Protein AF-A0A9X4GFX4-F1 (afdb_monomer)

Mean predicted aligned error: 21.15 Å

Nearest PDB structures (foldseek):
  2x9a-assembly1_D  TM=8.860E-01  e=1.841E-05  Escherichia coli
  3qdr-assembly1_A  TM=8.954E-01  e=6.224E-05  Escherichia coli K-12
  1tol-assembly1_A  TM=9.178E-01  e=3.963E-04  Inovirus M13
  1s62-assembly1_A  TM=7.889E-01  e=1.709E-03  Escherichia coli

pLDDT: mean 71.53, std 19.06, range [24.64, 97.5]

Secondary structure (DSSP, 8-state):
------------------TTSSSSSTTSS----TTT-SS-HHHHHHHHTSHHHHHHHHHHHHHHHHHHHHHHTTTTS-HHHHHHHHHHHHHHHHHHHS--SSHHHHHHHHHHHHHHHHHHHHH--TT-PPPPPP---PPPSS---HHHHHHHHHHHHHHHHHHTS-TT-PPPHHHHHHHHHHHHHHHHHHHHHHHTTPPP-HHHHHT--HHHHHHHHHHHHHHHTS-----STTHHHHHHHHHHHHHHHHHHHHHHHHHHHHHHHHHHHHHHHHHHHHHHHHHHHHHHH-TTGGGGTT-EEEEEEEE-TTSBEEEEEEEEE-HHHHHHHHHHHTT-B-----HHHHHHHSEEEEEEE-

Structure (mmCIF, N/CA/C/O backbone):
data_AF-A0A9X4GFX4-F1
#
_entry.id   AF-A0A9X4GFX4-F1
#
loop_
_atom_site.group_PDB
_atom_site.id
_atom_site.type_symbol
_atom_site.label_atom_id
_atom_site.label_alt_id
_atom_site.label_comp_id
_atom_site.label_asym_id
_atom_site.label_entity_id
_atom_site.label_seq_id
_atom_site.pdbx_PDB_ins_code
_atom_site.Cartn_x
_atom_site.Cartn_y
_atom_site.Cartn_z
_atom_site.occupancy
_atom_site.B_iso_or_equiv
_atom_site.auth_seq_id
_atom_site.auth_comp_id
_atom_site.auth_asym_id
_atom_site.auth_atom_id
_atom_site.pdbx_PDB_model_num
ATOM 1 N N . MET A 1 1 ? -43.397 41.196 22.896 1.00 30.22 1 MET A N 1
ATOM 2 C CA . MET A 1 1 ? -42.428 42.042 22.161 1.00 30.22 1 MET A CA 1
ATOM 3 C C . MET A 1 1 ? -41.055 41.831 22.778 1.00 30.22 1 MET A C 1
ATOM 5 O O . MET A 1 1 ? -40.954 41.920 23.987 1.00 30.22 1 MET A O 1
ATOM 9 N N . LYS A 1 2 ? -40.115 41.284 21.993 1.00 25.55 2 LYS A N 1
ATOM 10 C CA . LYS A 1 2 ? -38.825 41.913 21.618 1.00 25.55 2 LYS A CA 1
ATOM 11 C C . LYS A 1 2 ? -37.892 42.135 22.827 1.00 25.55 2 LYS A C 1
ATOM 13 O O . LYS A 1 2 ? -38.208 42.931 23.691 1.00 25.55 2 LYS A O 1
ATOM 18 N N . ARG A 1 3 ? -36.828 41.323 22.957 1.00 24.64 3 ARG A N 1
ATOM 19 C CA . ARG A 1 3 ? -35.482 41.559 22.365 1.00 24.64 3 ARG A CA 1
ATOM 20 C C . ARG A 1 3 ? -34.856 42.827 22.990 1.00 24.64 3 ARG A C 1
ATOM 22 O O . ARG A 1 3 ? -35.488 43.867 22.934 1.00 24.64 3 ARG A O 1
ATOM 29 N N . PHE A 1 4 ? -33.631 42.854 23.518 1.00 27.03 4 PHE A N 1
ATOM 30 C CA . PHE A 1 4 ? -32.379 42.487 22.844 1.00 27.03 4 PHE A CA 1
ATOM 31 C C . PHE A 1 4 ? -31.165 42.841 23.752 1.00 27.03 4 PHE A C 1
ATOM 33 O O . PHE A 1 4 ? -31.285 43.788 24.524 1.00 27.03 4 PHE A O 1
ATOM 40 N N . LEU A 1 5 ? -30.013 42.180 23.491 1.00 32.81 5 LEU A N 1
ATOM 41 C CA . LEU A 1 5 ? -28.598 42.664 23.527 1.00 32.81 5 LEU A CA 1
ATOM 42 C C . LEU A 1 5 ? -27.768 42.333 24.798 1.00 32.81 5 LEU A C 1
ATOM 44 O O . LEU A 1 5 ? -28.257 42.536 25.896 1.00 32.81 5 LEU A O 1
ATOM 48 N N . VAL A 1 6 ? -26.519 41.818 24.773 1.00 27.69 6 VAL A N 1
ATOM 49 C CA . VAL A 1 6 ? -25.373 41.726 23.813 1.00 27.69 6 VAL A CA 1
ATOM 50 C C . VAL A 1 6 ? -24.554 40.453 24.204 1.00 27.69 6 VAL A C 1
ATOM 52 O O . VAL A 1 6 ? -24.614 40.075 25.366 1.00 27.69 6 VAL A O 1
ATOM 55 N N . PHE A 1 7 ? -23.898 39.660 23.335 1.00 27.25 7 PHE A N 1
ATOM 56 C CA . PHE A 1 7 ? -22.466 39.775 22.971 1.00 27.25 7 PHE A CA 1
ATOM 57 C C . PHE A 1 7 ? -22.036 38.765 21.870 1.00 27.25 7 PHE A C 1
ATOM 59 O O . PHE A 1 7 ? -22.169 37.560 22.031 1.00 27.25 7 PHE A O 1
ATOM 66 N N . ILE A 1 8 ? -21.523 39.326 20.763 1.00 29.45 8 ILE A N 1
ATOM 67 C CA . ILE A 1 8 ? -20.280 39.028 20.009 1.00 29.45 8 ILE A CA 1
ATOM 68 C C . ILE A 1 8 ? -19.942 37.577 19.569 1.00 29.45 8 ILE A C 1
ATOM 70 O O . ILE A 1 8 ? -19.526 36.735 20.351 1.00 29.45 8 ILE A O 1
ATOM 74 N N . ALA A 1 9 ? -20.021 37.399 18.242 1.00 27.83 9 ALA A N 1
ATOM 75 C CA . ALA A 1 9 ? -19.139 36.695 17.296 1.00 27.83 9 ALA A CA 1
ATOM 76 C C . ALA A 1 9 ? -18.162 35.593 17.767 1.00 27.83 9 ALA A C 1
ATOM 78 O O . ALA A 1 9 ? -17.173 35.867 18.437 1.00 27.83 9 ALA A O 1
ATOM 79 N N . ALA A 1 10 ? -18.306 34.409 17.159 1.00 26.48 10 ALA A N 1
ATOM 80 C CA . ALA A 1 10 ? -17.184 33.675 16.567 1.00 26.48 10 ALA A CA 1
ATOM 81 C C . ALA A 1 10 ? -17.701 32.741 15.459 1.00 26.48 10 ALA A C 1
ATOM 83 O O . ALA A 1 10 ? -18.211 31.653 15.705 1.00 26.48 10 ALA A O 1
ATOM 84 N N . THR A 1 11 ? -17.564 33.191 14.216 1.00 32.47 11 THR A N 1
ATOM 85 C CA . THR A 1 11 ? -17.497 32.332 13.035 1.00 32.47 11 THR A CA 1
ATOM 86 C C . THR A 1 11 ? -16.262 31.442 13.160 1.00 32.47 11 THR A C 1
ATOM 88 O O . THR A 1 11 ? -15.151 31.886 12.873 1.00 32.47 11 THR A O 1
ATOM 91 N N . THR A 1 12 ? -16.429 30.197 13.599 1.00 32.03 12 THR A N 1
ATOM 92 C CA . THR A 1 12 ? -15.398 29.167 13.450 1.00 32.03 12 THR A CA 1
ATOM 93 C C . THR A 1 12 ? -15.671 28.378 12.182 1.00 32.03 12 THR A C 1
ATOM 95 O O . THR A 1 12 ? -16.530 27.506 12.109 1.00 32.03 12 THR A O 1
ATOM 98 N N . SER A 1 13 ? -14.923 28.776 11.160 1.00 28.80 13 SER A N 1
ATOM 99 C CA . SER A 1 13 ? -14.531 28.034 9.972 1.00 28.80 13 SER A CA 1
ATOM 100 C C . SER A 1 13 ? -14.789 26.528 10.049 1.00 28.80 13 SER A C 1
ATOM 102 O O . SER A 1 13 ? -14.006 25.767 10.617 1.00 28.80 13 SER A O 1
ATOM 104 N N . LEU A 1 14 ? -15.857 26.105 9.377 1.00 29.67 14 LEU A N 1
ATOM 105 C CA . LEU A 1 14 ? -16.073 24.738 8.926 1.00 29.67 14 LEU A CA 1
ATOM 106 C C . LEU A 1 14 ? -15.092 24.464 7.767 1.00 29.67 14 LEU A C 1
ATOM 108 O O . LEU A 1 14 ? -15.471 24.436 6.600 1.00 29.67 14 LEU A O 1
ATOM 112 N N . MET A 1 15 ? -13.795 24.361 8.068 1.00 32.16 15 MET A N 1
ATOM 113 C CA . MET A 1 15 ? -12.806 23.897 7.096 1.00 32.16 15 MET A CA 1
ATOM 114 C C . MET A 1 15 ? -12.779 22.369 7.105 1.00 32.16 15 MET A C 1
ATOM 116 O O . MET A 1 15 ? -12.211 21.755 7.999 1.00 32.16 15 MET A O 1
ATOM 120 N N . LEU A 1 16 ? -13.430 21.792 6.092 1.00 33.62 16 LEU A N 1
ATOM 121 C CA . LEU A 1 16 ? -12.901 20.710 5.254 1.00 33.62 16 LEU A CA 1
ATOM 122 C C . LEU A 1 16 ? -11.988 19.702 5.977 1.00 33.62 16 LEU A C 1
ATOM 124 O O . LEU A 1 16 ? -10.800 19.596 5.677 1.00 33.62 16 LEU A O 1
ATOM 128 N N . LEU A 1 17 ? -12.559 18.903 6.876 1.00 26.17 17 LEU A N 1
ATOM 129 C CA . LEU A 1 17 ? -12.044 17.555 7.088 1.00 26.17 17 LEU A CA 1
ATOM 130 C C . LEU A 1 17 ? -12.642 16.690 5.983 1.00 26.17 17 LEU A C 1
ATOM 132 O O . LEU A 1 17 ? -13.845 16.443 5.935 1.00 26.17 17 LEU A O 1
ATOM 136 N N . THR A 1 18 ? -11.790 16.297 5.046 1.00 29.59 18 THR A N 1
ATOM 137 C CA . THR A 1 18 ? -12.108 15.282 4.049 1.00 29.59 18 THR A CA 1
ATOM 138 C C . THR A 1 18 ? -12.582 14.001 4.762 1.00 29.59 18 THR A C 1
ATOM 140 O O . THR A 1 18 ? -12.020 13.648 5.802 1.00 29.59 18 THR A O 1
ATOM 143 N N . PRO A 1 19 ? -13.575 13.256 4.234 1.00 34.75 19 PRO A N 1
ATOM 144 C CA . PRO A 1 19 ? -14.111 12.043 4.875 1.00 34.75 19 PRO A CA 1
ATOM 145 C C . PRO A 1 19 ? -13.131 10.852 4.939 1.00 34.75 19 PRO A C 1
ATOM 147 O O . PRO A 1 19 ? -13.542 9.726 5.195 1.00 34.75 19 PRO A O 1
ATOM 150 N N . ALA A 1 20 ? -11.840 11.055 4.674 1.00 30.33 20 ALA A N 1
ATOM 151 C CA . ALA A 1 20 ? -10.896 9.985 4.364 1.00 30.33 20 ALA A CA 1
ATOM 152 C C . ALA A 1 20 ? -10.123 9.409 5.568 1.00 30.33 20 ALA A C 1
ATOM 154 O O . ALA A 1 20 ? -9.319 8.504 5.369 1.00 30.33 20 ALA A O 1
ATOM 155 N N . CYS A 1 21 ? -10.335 9.885 6.802 1.00 28.27 21 CYS A N 1
ATOM 156 C CA . CYS A 1 21 ? -9.444 9.541 7.926 1.00 28.27 21 CYS A CA 1
ATOM 157 C C . CYS A 1 21 ? -10.032 8.688 9.062 1.00 28.27 21 CYS A C 1
ATOM 159 O O . CYS A 1 21 ? -9.334 8.472 10.045 1.00 28.27 21 CYS A O 1
ATOM 161 N N . TRP A 1 22 ? -11.257 8.166 8.959 1.00 30.17 22 TRP A N 1
ATOM 162 C CA . TRP A 1 22 ? -11.869 7.410 10.073 1.00 30.17 22 TRP A CA 1
ATOM 163 C C . TRP A 1 22 ? -12.557 6.104 9.656 1.00 30.17 22 TRP A C 1
ATOM 165 O O . TRP A 1 22 ? -13.385 5.592 10.393 1.00 30.17 22 TRP A O 1
ATOM 175 N N . ALA A 1 23 ? -12.225 5.556 8.484 1.00 31.08 23 ALA A N 1
ATOM 176 C CA . ALA A 1 23 ? -12.898 4.372 7.934 1.00 31.08 23 ALA A CA 1
ATOM 177 C C . ALA A 1 23 ? -11.992 3.135 7.772 1.00 31.08 23 ALA A C 1
ATOM 179 O O . ALA A 1 23 ? -12.342 2.236 7.018 1.00 31.08 23 ALA A O 1
ATOM 180 N N . LYS A 1 24 ? -10.814 3.073 8.413 1.00 33.75 24 LYS A N 1
ATOM 181 C CA . LYS A 1 24 ? -9.850 1.977 8.156 1.00 33.75 24 LYS A CA 1
ATOM 182 C C . LYS A 1 24 ? -9.376 1.163 9.363 1.00 33.75 24 LYS A C 1
ATOM 184 O O . LYS A 1 24 ? -8.615 0.228 9.159 1.00 33.75 24 LYS A O 1
ATOM 189 N N . ALA A 1 25 ? -9.860 1.442 10.574 1.00 32.62 25 ALA A N 1
ATOM 190 C CA . ALA A 1 25 ? -9.573 0.606 11.750 1.00 32.62 25 ALA A CA 1
ATOM 191 C C . ALA A 1 25 ? -10.732 -0.339 12.134 1.00 32.62 25 ALA A C 1
ATOM 193 O O . ALA A 1 25 ? -10.513 -1.320 12.837 1.00 32.62 25 ALA A O 1
ATOM 194 N N . ASP A 1 26 ? -11.946 -0.093 11.632 1.00 37.44 26 ASP A N 1
ATOM 195 C CA . ASP A 1 26 ? -13.161 -0.770 12.108 1.00 37.44 26 ASP A CA 1
ATOM 196 C C . ASP A 1 26 ? -13.482 -2.095 11.387 1.00 37.44 26 ASP A C 1
ATOM 198 O O . ASP A 1 26 ? -14.503 -2.705 11.694 1.00 37.44 26 ASP A O 1
ATOM 202 N N . SER A 1 27 ? -12.663 -2.559 10.428 1.00 36.75 27 SER A N 1
ATOM 203 C CA . SER A 1 27 ? -13.016 -3.712 9.570 1.00 36.75 27 SER A CA 1
ATOM 204 C C . SER A 1 27 ? -12.097 -4.932 9.658 1.00 36.75 27 SER A C 1
ATOM 206 O O . SER A 1 27 ? -12.134 -5.781 8.767 1.00 36.75 27 SER A O 1
ATOM 208 N N . LEU A 1 28 ? -11.259 -5.046 10.687 1.00 37.75 28 LEU A N 1
ATOM 209 C CA . LEU A 1 28 ? -10.386 -6.212 10.854 1.00 37.75 28 LEU A CA 1
ATOM 210 C C . LEU A 1 28 ? -10.831 -7.067 12.046 1.00 37.75 28 LEU A C 1
ATOM 212 O O . LEU A 1 28 ? -10.165 -7.103 13.072 1.00 37.75 28 LEU A O 1
ATOM 216 N N . GLY A 1 29 ? -11.967 -7.760 11.885 1.00 41.91 29 GLY A N 1
ATOM 217 C CA . GLY A 1 29 ? -12.240 -9.049 12.542 1.00 41.91 29 GLY A CA 1
ATOM 218 C C . GLY A 1 29 ? -12.571 -9.065 14.042 1.00 41.91 29 GLY A C 1
ATOM 219 O O . GLY A 1 29 ? -12.307 -10.074 14.691 1.00 41.91 29 GLY A O 1
ATOM 220 N N . ILE A 1 30 ? -13.126 -7.995 14.625 1.00 40.78 30 ILE A N 1
ATOM 221 C CA . ILE A 1 30 ? -13.261 -7.892 16.100 1.00 40.78 30 ILE A CA 1
ATOM 222 C C . ILE A 1 30 ? -14.652 -8.281 16.643 1.00 40.78 30 ILE A C 1
ATOM 224 O O . ILE A 1 30 ? -14.765 -8.585 17.826 1.00 40.78 30 ILE A O 1
ATOM 228 N N . ASN A 1 31 ? -15.703 -8.394 15.822 1.00 47.66 31 ASN A N 1
ATOM 229 C CA . ASN A 1 31 ? -17.016 -8.869 16.288 1.00 47.66 31 ASN A CA 1
ATOM 230 C C . ASN A 1 31 ? -17.481 -10.099 15.501 1.00 47.66 31 ASN A C 1
ATOM 232 O O . ASN A 1 31 ? -18.197 -9.999 14.512 1.00 47.66 31 ASN A O 1
ATOM 236 N N . LYS A 1 32 ? -17.138 -11.292 16.004 1.00 55.84 32 LYS A N 1
ATOM 237 C CA . LYS A 1 32 ? -17.751 -12.561 15.554 1.00 55.84 32 LYS A CA 1
ATOM 238 C C . LYS A 1 32 ? -19.183 -12.749 16.057 1.00 55.84 32 LYS A C 1
ATOM 240 O O . LYS A 1 32 ? -19.845 -13.744 15.740 1.00 55.84 32 LYS A O 1
ATOM 245 N N . ASP A 1 33 ? -19.655 -11.823 16.874 1.00 70.81 33 ASP A N 1
ATOM 246 C CA . ASP A 1 33 ? -21.020 -11.775 17.354 1.00 70.81 33 ASP A CA 1
ATOM 247 C C . ASP A 1 33 ? -21.947 -11.219 16.263 1.00 70.81 33 ASP A C 1
ATOM 249 O O . ASP A 1 33 ? -22.370 -10.069 16.287 1.00 70.81 33 ASP A O 1
ATOM 253 N N . CYS A 1 34 ? -22.250 -12.056 15.271 1.00 78.31 34 CYS A N 1
ATOM 254 C CA . CYS A 1 34 ? -23.174 -11.706 14.192 1.00 78.31 34 CYS A CA 1
ATOM 255 C C . CYS A 1 34 ? -24.627 -11.545 14.665 1.00 78.31 34 CYS A C 1
ATOM 257 O O . CYS A 1 34 ? -25.452 -11.035 13.905 1.00 78.31 34 CYS A O 1
ATOM 259 N N . GLU A 1 35 ? -24.953 -12.016 15.873 1.00 73.31 35 GLU A N 1
ATOM 260 C CA . GLU A 1 35 ? -26.305 -11.944 16.427 1.00 73.31 35 GLU A CA 1
ATOM 261 C C . GLU A 1 35 ? -26.585 -10.563 17.018 1.00 73.31 35 GLU A C 1
ATOM 263 O O . GLU A 1 35 ? -27.643 -10.001 16.739 1.00 73.31 35 GLU A O 1
ATOM 268 N N . SER A 1 36 ? -25.635 -9.980 17.756 1.00 69.75 36 SER A N 1
ATOM 269 C CA . SER A 1 36 ? -25.808 -8.636 18.327 1.00 69.75 36 SER A CA 1
ATOM 270 C C . SER A 1 36 ? -25.034 -7.527 17.611 1.00 69.75 36 SER A C 1
ATOM 272 O O . SER A 1 36 ? -25.441 -6.370 17.700 1.00 69.75 36 SER A O 1
ATOM 274 N N . HIS A 1 37 ? -23.961 -7.840 16.878 1.00 73.81 37 HIS A N 1
ATOM 275 C CA . HIS A 1 37 ? -23.062 -6.846 16.272 1.00 73.81 37 HIS A CA 1
ATOM 276 C C . HIS A 1 37 ? -22.548 -7.261 14.876 1.00 73.81 37 HIS A C 1
ATOM 278 O O . HIS A 1 37 ? -21.335 -7.349 14.665 1.00 73.81 37 HIS A O 1
ATOM 284 N N . PRO A 1 38 ? -23.431 -7.495 13.882 1.00 73.81 38 PRO A N 1
ATOM 285 C CA . PRO A 1 38 ? -22.994 -7.879 12.539 1.00 73.81 38 PRO A CA 1
ATOM 286 C C . PRO A 1 38 ? -22.195 -6.773 11.826 1.00 73.81 38 PRO A C 1
ATOM 288 O O . PRO A 1 38 ? -21.374 -7.065 10.963 1.00 73.81 38 PRO A O 1
ATOM 291 N N . VAL A 1 39 ? -22.394 -5.504 12.190 1.00 69.69 39 VAL A N 1
ATOM 292 C CA . VAL A 1 39 ? -21.668 -4.331 11.669 1.00 69.69 39 VAL A CA 1
ATOM 293 C C . VAL A 1 39 ? -21.300 -3.376 12.806 1.00 69.69 39 VAL A C 1
ATOM 295 O O . VAL A 1 39 ? -21.845 -3.478 13.903 1.00 69.69 39 VAL A O 1
ATOM 298 N N . SER A 1 40 ? -20.385 -2.435 12.554 1.00 62.44 40 SER A N 1
ATOM 299 C CA . SER A 1 40 ? -20.027 -1.404 13.535 1.00 62.44 40 SER A CA 1
ATOM 300 C C . SER A 1 40 ? -21.162 -0.395 13.757 1.00 62.44 40 SER A C 1
ATOM 302 O O . SER A 1 40 ? -21.972 -0.135 12.862 1.00 62.44 40 SER A O 1
ATOM 304 N N . ASP A 1 41 ? -21.171 0.254 14.926 1.00 62.34 41 ASP A N 1
ATOM 305 C CA . ASP A 1 41 ? -22.108 1.344 15.248 1.00 62.34 41 ASP A CA 1
ATOM 306 C C . ASP A 1 41 ? -22.030 2.504 14.238 1.00 62.34 41 ASP A C 1
ATOM 308 O O . ASP A 1 41 ? -23.033 3.160 13.940 1.00 62.34 41 ASP A O 1
ATOM 312 N N . TYR A 1 42 ? -20.841 2.751 13.674 1.00 56.91 42 TYR A N 1
ATOM 313 C CA . TYR A 1 42 ? -20.652 3.723 12.597 1.00 56.91 42 TYR A CA 1
ATOM 314 C C . TYR A 1 42 ? -21.416 3.306 11.336 1.00 56.91 42 TYR A C 1
ATOM 316 O O . TYR A 1 42 ? -22.158 4.107 10.760 1.00 56.91 42 TYR A O 1
ATOM 324 N N . GLY A 1 43 ? -21.302 2.030 10.956 1.00 64.88 43 GLY A N 1
ATOM 325 C CA . GLY A 1 43 ? -22.091 1.448 9.880 1.00 64.88 43 GLY A CA 1
ATOM 326 C C . GLY A 1 43 ? -23.595 1.603 10.125 1.00 64.88 43 GLY A C 1
ATOM 327 O O . GLY A 1 43 ? -24.313 2.121 9.268 1.00 64.88 43 GLY A O 1
ATOM 328 N N . MET A 1 44 ? -24.068 1.283 11.330 1.00 75.12 44 MET A N 1
ATOM 329 C CA . MET A 1 44 ? -25.479 1.456 11.703 1.00 75.12 44 MET A CA 1
ATOM 330 C C . MET A 1 44 ? -25.947 2.916 11.633 1.00 75.12 44 MET A C 1
ATOM 332 O O . MET A 1 44 ? -27.054 3.205 11.170 1.00 7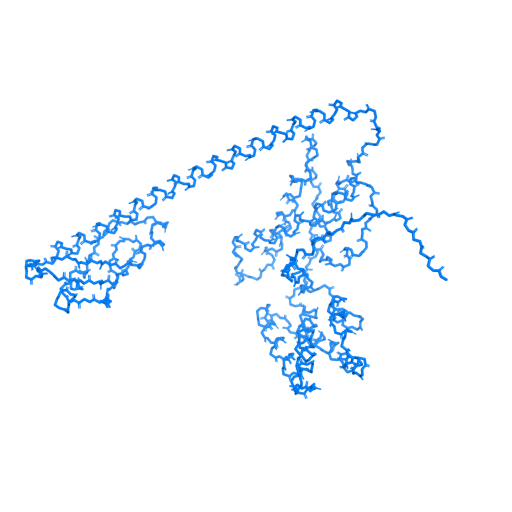5.12 44 MET A O 1
ATOM 336 N N . THR A 1 45 ? -25.100 3.865 12.030 1.00 72.75 45 THR A N 1
ATOM 337 C CA . THR A 1 45 ? -25.415 5.300 11.952 1.00 72.75 45 THR A CA 1
ATOM 338 C C . THR A 1 45 ? -25.577 5.764 10.500 1.00 72.75 45 THR A C 1
ATOM 340 O O . THR A 1 45 ? -26.425 6.605 10.210 1.00 72.75 45 THR A O 1
ATOM 343 N N . SER A 1 46 ? -24.812 5.189 9.564 1.00 72.19 46 SER A N 1
ATOM 344 C CA . SER A 1 46 ? -24.871 5.574 8.148 1.00 72.19 46 SER A CA 1
ATOM 345 C C . SER A 1 46 ? -26.196 5.210 7.462 1.00 72.19 46 SER A C 1
ATOM 347 O O . SER A 1 46 ? -26.651 5.948 6.591 1.00 72.19 46 SER A O 1
ATOM 349 N N . ILE A 1 47 ? -26.849 4.117 7.876 1.00 77.50 47 ILE A N 1
ATOM 350 C CA . ILE A 1 47 ? -28.083 3.629 7.238 1.00 77.50 47 ILE A CA 1
ATOM 351 C C . ILE A 1 47 ? -29.357 4.092 7.945 1.00 77.50 47 ILE A C 1
ATOM 353 O O . ILE A 1 47 ? -30.379 4.303 7.298 1.00 77.50 47 ILE A O 1
ATOM 357 N N . THR A 1 48 ? -29.298 4.333 9.256 1.00 81.88 48 THR A N 1
ATOM 358 C CA . THR A 1 48 ? -30.446 4.812 10.052 1.00 81.88 48 THR A CA 1
ATOM 359 C C . THR A 1 48 ? -30.915 6.219 9.666 1.00 81.88 48 THR A C 1
ATOM 361 O O . THR A 1 48 ? -32.044 6.593 9.980 1.00 81.88 48 THR A O 1
ATOM 364 N N . ALA A 1 49 ? -30.087 6.974 8.936 1.00 80.00 49 ALA A N 1
ATOM 365 C CA . ALA A 1 49 ? -30.441 8.267 8.355 1.00 80.00 49 ALA A CA 1
ATOM 366 C C . ALA A 1 49 ? -31.442 8.175 7.182 1.00 80.00 49 ALA A C 1
ATOM 368 O O . ALA A 1 49 ? -32.069 9.177 6.841 1.00 80.00 49 ALA A O 1
ATOM 369 N N . PHE A 1 50 ? -31.610 6.999 6.568 1.00 81.88 50 PHE A N 1
ATOM 370 C CA . PHE A 1 50 ? -32.509 6.795 5.431 1.00 81.88 50 PHE A CA 1
ATOM 371 C C . PHE A 1 50 ? -33.914 6.398 5.892 1.00 81.88 50 PHE A C 1
ATOM 373 O O . PHE A 1 50 ? -34.092 5.463 6.675 1.00 81.88 50 PHE A O 1
ATOM 380 N N . SER A 1 51 ? -34.943 7.055 5.353 1.00 85.44 51 SER A N 1
ATOM 381 C CA . SER A 1 51 ? -36.347 6.717 5.646 1.00 85.44 51 SER A CA 1
ATOM 382 C C . SER A 1 51 ? -36.696 5.278 5.231 1.00 85.44 51 SER A C 1
ATOM 384 O O . SER A 1 51 ? -37.450 4.582 5.910 1.00 85.44 51 SER A O 1
ATOM 386 N N . GLN A 1 52 ? -36.062 4.799 4.162 1.00 87.38 52 GLN A N 1
ATOM 387 C CA . GLN A 1 52 ? -36.173 3.449 3.620 1.00 87.38 52 GLN A CA 1
ATOM 388 C C . GLN A 1 52 ? -35.674 2.391 4.616 1.00 87.38 52 GLN A C 1
ATOM 390 O O . GLN A 1 52 ? -36.241 1.301 4.685 1.00 87.38 52 GLN A O 1
ATOM 395 N N . TYR A 1 53 ? -34.670 2.717 5.443 1.00 86.31 53 TYR A N 1
ATOM 396 C CA . TYR A 1 53 ? -34.208 1.821 6.505 1.00 86.31 53 TYR A CA 1
ATOM 397 C C . TYR A 1 53 ? -35.290 1.604 7.559 1.00 86.31 53 TYR A C 1
ATOM 399 O O . TYR A 1 53 ? -35.459 0.489 8.033 1.00 86.31 53 TYR A O 1
ATOM 407 N N . GLN A 1 54 ? -36.065 2.633 7.913 1.00 85.75 54 GLN A N 1
ATOM 408 C CA . GLN A 1 54 ? -37.129 2.474 8.908 1.00 85.75 54 GLN A CA 1
ATOM 409 C C . GLN A 1 54 ? -38.207 1.492 8.426 1.00 85.75 54 GLN A C 1
ATOM 411 O O . GLN A 1 54 ? -38.692 0.682 9.216 1.00 85.75 54 GLN A O 1
ATOM 416 N N . ALA A 1 55 ? -38.523 1.515 7.127 1.00 86.44 55 ALA A N 1
ATOM 417 C CA . ALA A 1 55 ? -39.498 0.617 6.513 1.00 86.44 55 ALA A CA 1
ATOM 418 C C . ALA A 1 55 ? -38.996 -0.835 6.379 1.00 86.44 55 ALA A C 1
ATOM 420 O O . ALA A 1 55 ? -39.786 -1.767 6.516 1.00 86.44 55 ALA A O 1
ATOM 421 N N . GLU A 1 56 ? -37.696 -1.039 6.138 1.00 87.44 56 GLU A N 1
ATOM 422 C CA . GLU A 1 56 ? -37.105 -2.363 5.871 1.00 87.44 56 GLU A CA 1
ATOM 423 C C . GLU A 1 56 ? -36.074 -2.817 6.923 1.00 87.44 56 GLU A C 1
ATOM 425 O O . GLU A 1 56 ? -35.298 -3.741 6.679 1.00 87.44 56 GLU A O 1
ATOM 430 N N . SER A 1 57 ? -36.073 -2.202 8.110 1.00 87.81 57 SER A N 1
ATOM 431 C CA . SER A 1 57 ? -35.036 -2.375 9.144 1.00 87.81 57 SER A CA 1
ATOM 432 C C . SER A 1 57 ? -34.743 -3.839 9.455 1.00 87.81 57 SER A C 1
ATOM 434 O O . SER A 1 57 ? -33.589 -4.256 9.424 1.00 87.81 57 SER A O 1
ATOM 436 N N . LYS A 1 58 ? -35.790 -4.647 9.661 1.00 91.25 58 LYS A N 1
ATOM 437 C CA . LYS A 1 58 ? -35.656 -6.085 9.912 1.00 91.25 58 LYS A CA 1
ATOM 438 C C . LYS A 1 58 ? -34.966 -6.815 8.756 1.00 91.25 58 LYS A C 1
ATOM 440 O O . LYS A 1 58 ? -34.021 -7.552 8.989 1.00 91.25 58 LYS A O 1
ATOM 445 N N . LYS A 1 59 ? -35.392 -6.576 7.511 1.00 93.19 59 LYS A N 1
ATOM 446 C CA . LYS A 1 59 ? -34.822 -7.222 6.315 1.00 93.19 59 LYS A CA 1
ATOM 447 C C . LYS A 1 59 ? -33.336 -6.899 6.156 1.00 93.19 59 LYS A C 1
ATOM 449 O O . LYS A 1 59 ? -32.558 -7.769 5.781 1.00 93.19 59 LYS A O 1
ATOM 454 N N . ILE A 1 60 ? -32.944 -5.661 6.452 1.00 91.69 60 ILE A N 1
ATOM 455 C CA . ILE A 1 60 ? -31.551 -5.211 6.347 1.00 91.69 60 ILE A CA 1
ATOM 456 C C . ILE A 1 60 ? -30.711 -5.778 7.492 1.00 91.69 60 ILE A C 1
ATOM 458 O O . ILE A 1 60 ? -29.608 -6.258 7.249 1.00 91.69 60 ILE A O 1
ATOM 462 N N . THR A 1 61 ? -31.235 -5.797 8.719 1.00 89.88 61 THR A N 1
ATOM 463 C CA . THR A 1 61 ? -30.565 -6.425 9.867 1.00 89.88 61 THR A CA 1
ATOM 464 C C . THR A 1 61 ? -30.377 -7.927 9.665 1.00 89.88 61 THR A C 1
ATOM 466 O O . THR A 1 61 ? -29.260 -8.416 9.823 1.00 89.88 61 THR A O 1
ATOM 469 N N . ASP A 1 62 ? -31.410 -8.641 9.209 1.00 93.25 62 ASP A N 1
ATOM 470 C CA . ASP A 1 62 ? -31.334 -10.072 8.895 1.00 93.25 62 ASP A CA 1
ATOM 471 C C . ASP A 1 62 ? -30.275 -10.342 7.805 1.00 93.25 62 ASP A C 1
ATOM 473 O O . ASP A 1 62 ? -29.498 -11.296 7.898 1.00 93.25 62 ASP A O 1
ATOM 477 N N . ALA A 1 63 ? -30.186 -9.468 6.795 1.00 95.44 63 ALA A N 1
ATOM 478 C CA . ALA A 1 63 ? -29.162 -9.553 5.757 1.00 95.44 63 ALA A CA 1
ATOM 479 C C . ALA A 1 63 ? -27.748 -9.321 6.312 1.00 95.44 63 ALA A C 1
ATOM 481 O O . ALA A 1 63 ? -26.848 -10.095 5.995 1.00 95.44 63 ALA A O 1
ATOM 482 N N . MET A 1 64 ? -27.542 -8.323 7.178 1.00 91.75 64 MET A N 1
ATOM 483 C CA . MET A 1 64 ? -26.244 -8.083 7.825 1.00 91.75 64 MET A CA 1
ATOM 484 C C . MET A 1 64 ? -25.810 -9.289 8.667 1.00 91.75 64 MET A C 1
ATOM 486 O O . MET A 1 64 ? -24.682 -9.761 8.525 1.00 91.75 64 MET A O 1
ATOM 490 N N . THR A 1 65 ? -26.705 -9.858 9.476 1.00 91.88 65 THR A N 1
ATOM 491 C CA . THR A 1 65 ? -26.423 -11.082 10.243 1.00 91.88 65 THR A CA 1
ATOM 492 C C . THR A 1 65 ? -26.102 -12.266 9.331 1.00 91.88 65 THR A C 1
ATOM 494 O O . THR A 1 65 ? -25.151 -13.004 9.593 1.00 91.88 65 THR A O 1
ATOM 497 N N . SER A 1 66 ? -26.836 -12.438 8.227 1.00 94.56 66 SER A N 1
ATOM 498 C CA . SER A 1 66 ? -26.563 -13.496 7.249 1.00 94.56 66 SER A CA 1
ATOM 499 C C . SER A 1 66 ? -25.198 -13.331 6.579 1.00 94.56 66 SER A C 1
ATOM 501 O O . SER A 1 66 ? -24.467 -14.311 6.445 1.00 94.56 66 SER A O 1
ATOM 503 N N . PHE A 1 67 ? -24.845 -12.114 6.158 1.00 93.44 67 PHE A N 1
ATOM 504 C CA . PHE A 1 67 ? -23.552 -11.819 5.540 1.00 93.44 67 PHE A CA 1
ATOM 505 C C . PHE A 1 67 ? -22.414 -12.054 6.531 1.00 93.44 67 PHE A C 1
ATOM 507 O O . PHE A 1 67 ? -21.456 -12.745 6.197 1.00 93.44 67 PHE A O 1
ATOM 514 N N . CYS A 1 68 ? -22.566 -11.599 7.775 1.00 89.25 68 CYS A N 1
ATOM 515 C CA . CYS A 1 68 ? -21.619 -11.877 8.849 1.00 89.25 68 CYS A CA 1
ATOM 516 C C . CYS A 1 68 ? -21.443 -13.379 9.100 1.00 89.25 68 CYS A C 1
ATOM 518 O O . CYS A 1 68 ? -20.325 -13.888 9.099 1.00 89.25 68 CYS A O 1
ATOM 520 N N . ASN A 1 69 ? -22.525 -14.149 9.209 1.00 89.50 69 ASN A N 1
ATOM 521 C CA . ASN A 1 69 ? -22.401 -15.597 9.375 1.00 89.50 69 ASN A CA 1
ATOM 522 C C . ASN A 1 69 ? -21.769 -16.280 8.154 1.00 89.50 69 ASN A C 1
ATOM 524 O O . ASN A 1 69 ? -21.037 -17.255 8.312 1.00 89.50 69 ASN A O 1
ATOM 528 N N . LYS A 1 70 ? -21.979 -15.747 6.947 1.00 89.50 70 LYS A N 1
ATOM 529 C CA . LYS A 1 70 ? -21.295 -16.230 5.747 1.00 89.50 70 LYS A CA 1
ATOM 530 C C . LYS A 1 70 ? -19.795 -15.933 5.783 1.00 89.50 70 LYS A C 1
ATOM 532 O O . LYS A 1 70 ? -19.016 -16.816 5.435 1.00 89.50 70 LYS A O 1
ATOM 537 N N . GLY A 1 71 ? -19.391 -14.775 6.304 1.00 83.94 71 GLY A N 1
ATOM 538 C CA . GLY A 1 71 ? -17.996 -14.449 6.607 1.00 83.94 71 GLY A CA 1
ATOM 539 C C . GLY A 1 71 ? -17.301 -15.536 7.423 1.00 83.94 71 GLY A C 1
ATOM 540 O O . GLY A 1 71 ? -16.219 -15.990 7.063 1.00 83.94 71 GLY A O 1
ATOM 541 N N . LYS A 1 72 ? -17.966 -16.063 8.457 1.00 80.88 72 LYS A N 1
ATOM 542 C CA . LYS A 1 72 ? -17.413 -17.155 9.287 1.00 80.88 72 LYS A CA 1
ATOM 543 C C . LYS A 1 72 ? -17.091 -18.419 8.491 1.00 80.88 72 LYS A C 1
ATOM 545 O O . LYS A 1 72 ? -16.204 -19.174 8.870 1.00 80.88 72 LYS A O 1
ATOM 550 N N . SER A 1 73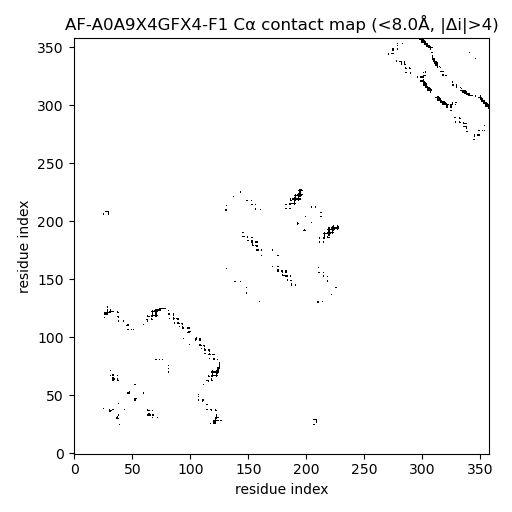 ? -17.804 -18.662 7.392 1.00 80.56 73 SER A N 1
ATOM 551 C CA . SER A 1 73 ? -17.608 -19.843 6.544 1.00 80.56 73 SER A CA 1
ATOM 552 C C . SER A 1 73 ? -16.516 -19.686 5.482 1.00 80.56 73 SER A C 1
ATOM 554 O O . SER A 1 73 ? -16.198 -20.653 4.798 1.00 80.56 73 SER A O 1
ATOM 556 N N . MET A 1 74 ? -15.934 -18.491 5.338 1.00 72.62 74 MET A N 1
ATOM 557 C CA . MET A 1 74 ? -14.957 -18.182 4.286 1.00 72.62 74 MET A CA 1
ATOM 558 C C . MET A 1 74 ? -13.535 -18.705 4.571 1.00 72.62 74 MET A C 1
ATOM 560 O O . MET A 1 74 ? -12.689 -18.678 3.679 1.00 72.62 74 MET A O 1
ATOM 564 N N . GLY A 1 75 ? -13.274 -19.227 5.775 1.00 66.31 75 GLY A N 1
ATOM 565 C CA . GLY A 1 75 ? -12.060 -19.988 6.097 1.00 66.31 75 GLY A CA 1
ATOM 566 C C . GLY A 1 75 ? -10.750 -19.252 5.792 1.00 66.31 75 GLY A C 1
ATOM 567 O O . GLY A 1 75 ? -10.574 -18.091 6.143 1.00 66.31 75 GLY A O 1
ATOM 568 N N . ASP A 1 76 ? -9.829 -19.948 5.135 1.00 59.19 76 ASP A N 1
ATOM 569 C CA . ASP A 1 76 ? -8.440 -19.571 4.854 1.00 59.19 76 ASP A CA 1
ATOM 570 C C . ASP A 1 76 ? -8.230 -19.012 3.429 1.00 59.19 76 ASP A C 1
ATOM 572 O O . ASP A 1 76 ? -7.108 -18.927 2.931 1.00 59.19 76 ASP A O 1
ATOM 576 N N . MET A 1 77 ? -9.304 -18.540 2.776 1.00 58.66 77 MET A N 1
ATOM 577 C CA . MET A 1 77 ? -9.258 -17.990 1.408 1.00 58.66 77 MET A CA 1
ATOM 578 C C . MET A 1 77 ? -8.399 -16.716 1.249 1.00 58.66 77 MET A C 1
ATOM 580 O O . MET A 1 77 ? -8.096 -16.306 0.130 1.00 58.66 77 MET A O 1
ATOM 584 N N . GLY A 1 78 ? -7.975 -16.104 2.358 1.00 54.28 78 GLY A N 1
ATOM 585 C CA . GLY A 1 78 ? -7.156 -14.893 2.385 1.00 54.28 78 GLY A CA 1
ATOM 586 C C . GLY A 1 78 ? -7.962 -13.603 2.189 1.00 54.28 78 GLY A C 1
ATOM 587 O O . GLY A 1 78 ? -8.998 -13.584 1.528 1.00 54.28 78 GLY A O 1
ATOM 588 N N . PHE A 1 79 ? -7.474 -12.498 2.766 1.00 56.59 79 PHE A N 1
ATOM 589 C CA . PHE A 1 79 ? -8.216 -11.228 2.834 1.00 56.59 79 PHE A CA 1
ATOM 590 C C . PHE A 1 79 ? -8.606 -10.665 1.464 1.00 56.59 79 PHE A C 1
ATOM 592 O O . PHE A 1 79 ? -9.733 -10.217 1.300 1.00 56.59 79 PHE A O 1
ATOM 599 N N . GLY A 1 80 ? -7.704 -10.705 0.476 1.00 54.19 80 GLY A N 1
ATOM 600 C CA . GLY A 1 80 ? -8.001 -10.199 -0.869 1.00 54.19 80 GLY A CA 1
ATOM 601 C C . GLY A 1 80 ? -9.197 -10.918 -1.499 1.00 54.19 80 GLY A C 1
ATOM 602 O O . GLY A 1 80 ? -10.154 -10.276 -1.913 1.00 54.19 80 GLY A O 1
ATOM 603 N N . ALA A 1 81 ? -9.197 -12.253 -1.460 1.00 63.62 81 ALA A N 1
ATOM 604 C CA . ALA A 1 81 ? -10.295 -13.045 -2.004 1.00 63.62 81 ALA A CA 1
ATOM 605 C C . ALA A 1 81 ? -11.588 -12.895 -1.180 1.00 63.62 81 ALA A C 1
ATOM 607 O O . ALA A 1 81 ? -12.673 -12.820 -1.754 1.00 63.62 81 ALA A O 1
ATOM 608 N N . ALA A 1 82 ? -11.483 -12.804 0.151 1.00 64.69 82 ALA A N 1
ATOM 609 C CA . ALA A 1 82 ? -12.628 -12.542 1.023 1.00 64.69 82 ALA A CA 1
ATOM 610 C C . ALA A 1 82 ? -13.246 -11.157 0.754 1.00 64.69 82 ALA A C 1
ATOM 612 O O . ALA A 1 82 ? -14.468 -11.027 0.708 1.00 64.69 82 ALA A O 1
ATOM 613 N N . SER A 1 83 ? -12.419 -10.134 0.521 1.00 68.69 83 SER A N 1
ATOM 614 C CA . SER A 1 83 ? -12.837 -8.778 0.149 1.00 68.69 83 SER A CA 1
ATOM 615 C C . SER A 1 83 ? -13.551 -8.765 -1.202 1.00 68.69 83 SER A C 1
ATOM 617 O O . SER A 1 83 ? -14.677 -8.276 -1.292 1.00 68.69 83 SER A O 1
ATOM 619 N N . ASP A 1 84 ? -12.948 -9.359 -2.235 1.00 69.00 84 ASP A N 1
ATOM 620 C CA . ASP A 1 84 ? -13.521 -9.405 -3.587 1.00 69.00 84 ASP A CA 1
ATOM 621 C C . ASP A 1 84 ? -14.864 -10.153 -3.611 1.00 69.00 84 ASP A C 1
ATOM 623 O O . ASP A 1 84 ? -15.836 -9.717 -4.243 1.00 69.00 84 ASP A O 1
ATOM 627 N N . GLN A 1 85 ? -14.950 -11.266 -2.875 1.00 80.56 85 GLN A N 1
ATOM 628 C CA . GLN A 1 85 ? -16.195 -12.011 -2.722 1.00 80.56 85 GLN A CA 1
ATOM 629 C C . GLN A 1 85 ? -17.244 -11.193 -1.957 1.00 80.56 85 GLN A C 1
ATOM 631 O O . GLN A 1 85 ? -18.395 -11.120 -2.392 1.00 80.56 85 GLN A O 1
ATOM 636 N N . SER A 1 86 ? -16.849 -10.525 -0.871 1.00 79.31 86 SER A N 1
ATOM 637 C CA . SER A 1 86 ? -17.748 -9.675 -0.083 1.00 79.31 86 SER A CA 1
ATOM 638 C C . SER A 1 86 ? -18.319 -8.523 -0.899 1.00 79.31 86 SER A C 1
ATOM 640 O O . SER A 1 86 ? -19.511 -8.219 -0.800 1.00 79.31 86 SER A O 1
ATOM 642 N N . GLU A 1 87 ? -17.504 -7.883 -1.740 1.00 76.19 87 GLU A N 1
ATOM 643 C CA . GLU A 1 87 ? -17.962 -6.789 -2.594 1.00 76.19 87 GLU A CA 1
ATOM 644 C C . GLU A 1 87 ? -18.932 -7.302 -3.664 1.00 76.19 87 GLU A C 1
ATOM 646 O O . GLU A 1 87 ? -19.997 -6.719 -3.884 1.00 76.19 87 GLU A O 1
ATOM 651 N N . THR A 1 88 ? -18.598 -8.427 -4.296 1.00 88.62 88 THR A N 1
ATOM 652 C CA . THR A 1 88 ? -19.434 -9.031 -5.337 1.00 88.62 88 THR A CA 1
ATOM 653 C C . THR A 1 88 ? -20.811 -9.402 -4.794 1.00 88.62 88 THR A C 1
ATOM 655 O O . THR A 1 88 ? -21.837 -9.011 -5.356 1.00 88.62 88 THR A O 1
ATOM 658 N N . GLU A 1 89 ? -20.851 -10.127 -3.679 1.00 93.06 89 GLU A N 1
ATOM 659 C CA . GLU A 1 89 ? -22.101 -10.632 -3.120 1.00 93.06 89 GLU A CA 1
ATOM 660 C C . GLU A 1 89 ? -22.976 -9.527 -2.531 1.00 93.06 89 GLU A C 1
ATOM 662 O O . GLU A 1 89 ? -24.194 -9.531 -2.722 1.00 93.06 89 GLU A O 1
ATOM 667 N N . SER A 1 90 ? -22.375 -8.550 -1.850 1.00 88.69 90 SER A N 1
ATOM 668 C CA . SER A 1 90 ? -23.129 -7.442 -1.257 1.00 88.69 90 SER A CA 1
ATOM 669 C C . SER A 1 90 ? -23.793 -6.570 -2.321 1.00 88.69 90 SER A C 1
ATOM 671 O O . SER A 1 90 ? -24.963 -6.205 -2.185 1.00 88.69 90 SER A O 1
ATOM 673 N N . ARG A 1 91 ? -23.095 -6.296 -3.432 1.00 90.75 91 ARG A N 1
ATOM 674 C CA . ARG A 1 91 ? -23.665 -5.576 -4.579 1.00 90.75 91 ARG A CA 1
ATOM 675 C C . ARG A 1 91 ? -24.769 -6.374 -5.260 1.00 90.75 91 ARG A C 1
ATOM 677 O O . ARG A 1 91 ? -25.815 -5.805 -5.570 1.00 90.75 91 ARG A O 1
ATOM 684 N N . GLN A 1 92 ? -24.564 -7.672 -5.484 1.00 95.88 92 GLN A N 1
ATOM 685 C CA . GLN A 1 92 ? -25.588 -8.544 -6.069 1.00 95.88 92 GLN A CA 1
ATOM 686 C C . GLN A 1 92 ? -26.856 -8.567 -5.214 1.00 95.88 92 GLN A C 1
ATOM 688 O O . GLN A 1 92 ? -27.952 -8.366 -5.741 1.00 95.88 92 GLN A O 1
ATOM 693 N N . TRP A 1 93 ? -26.712 -8.740 -3.898 1.00 97.50 93 TRP A N 1
ATOM 694 C CA . TRP A 1 93 ? -27.843 -8.743 -2.979 1.00 97.50 93 TRP A CA 1
ATOM 695 C C . TRP A 1 93 ? -28.579 -7.403 -2.991 1.00 97.50 93 TRP A C 1
ATOM 697 O O . TRP A 1 93 ? -29.794 -7.387 -3.191 1.00 97.50 93 TRP A O 1
ATOM 707 N N . SER A 1 94 ? -27.870 -6.280 -2.850 1.00 93.50 94 SER A N 1
ATOM 708 C CA . SER A 1 94 ? -28.500 -4.955 -2.806 1.00 93.50 94 SER A CA 1
ATOM 709 C C . SER A 1 94 ? -29.203 -4.605 -4.117 1.00 93.50 94 SER A C 1
ATOM 711 O O . SER A 1 94 ? -30.309 -4.074 -4.088 1.00 93.50 94 SER A O 1
ATOM 713 N N . ASN A 1 95 ? -28.623 -4.960 -5.268 1.00 93.56 95 ASN A N 1
ATOM 714 C CA . ASN A 1 95 ? -29.256 -4.757 -6.575 1.00 93.56 95 ASN A CA 1
ATOM 715 C C . ASN A 1 95 ? -30.528 -5.596 -6.762 1.00 93.56 95 ASN A C 1
ATOM 717 O O . ASN A 1 95 ? -31.463 -5.139 -7.415 1.00 93.56 95 ASN A O 1
ATOM 721 N N . ALA A 1 96 ? -30.566 -6.810 -6.209 1.00 95.94 96 ALA A N 1
ATOM 722 C CA . ALA A 1 96 ? -31.720 -7.699 -6.321 1.00 95.94 96 ALA A CA 1
ATOM 723 C C . ALA A 1 96 ? -32.844 -7.355 -5.330 1.00 95.94 96 ALA A C 1
ATOM 725 O O . ALA A 1 96 ? -34.011 -7.621 -5.609 1.00 95.94 96 ALA A O 1
ATOM 726 N N . ASN A 1 97 ? -32.501 -6.790 -4.169 1.00 94.69 97 ASN A N 1
ATOM 727 C CA . ASN A 1 97 ? -33.433 -6.647 -3.050 1.00 94.69 97 ASN A CA 1
ATOM 728 C C . ASN A 1 97 ? -33.907 -5.216 -2.798 1.00 94.69 97 ASN A C 1
ATOM 730 O O . ASN A 1 97 ? -34.891 -5.057 -2.071 1.00 94.69 97 ASN A O 1
ATOM 734 N N . LEU A 1 98 ? -33.238 -4.197 -3.345 1.00 91.94 98 LEU A N 1
ATOM 735 C CA . LEU A 1 98 ? -33.549 -2.792 -3.084 1.00 91.94 98 LEU A CA 1
ATOM 736 C C . LEU A 1 98 ? -33.838 -2.021 -4.381 1.00 91.94 98 LEU A C 1
ATOM 738 O O . LEU A 1 98 ? -33.210 -2.271 -5.413 1.00 91.94 98 LEU A O 1
ATOM 742 N N . PRO A 1 99 ? -34.768 -1.051 -4.347 1.00 83.25 99 PRO A N 1
ATOM 743 C CA . PRO A 1 99 ? -35.045 -0.197 -5.494 1.00 83.25 99 PRO A CA 1
ATOM 744 C C . PRO A 1 99 ? -33.850 0.723 -5.795 1.00 83.25 99 PRO A C 1
ATOM 746 O O . PRO A 1 99 ? -33.048 1.034 -4.919 1.00 83.25 99 PRO A O 1
ATOM 749 N N . GLY A 1 100 ? -33.736 1.192 -7.040 1.00 81.00 100 GLY A N 1
ATOM 750 C CA . GLY A 1 100 ? -32.608 2.026 -7.481 1.00 81.00 100 GLY A CA 1
ATOM 751 C C . GLY A 1 100 ? -32.964 3.048 -8.558 1.00 81.00 100 GLY A C 1
ATOM 752 O O . GLY A 1 100 ? -32.118 3.369 -9.392 1.00 81.00 100 GLY A O 1
ATOM 753 N N . GLN A 1 101 ? -34.219 3.501 -8.594 1.00 82.38 101 GLN A N 1
ATOM 754 C CA . GLN A 1 101 ? -34.726 4.366 -9.662 1.00 82.38 101 GLN A CA 1
ATOM 755 C C . GLN A 1 101 ? -34.431 5.843 -9.371 1.00 82.38 101 GLN A C 1
ATOM 757 O O . GLN A 1 101 ? -33.937 6.547 -10.252 1.00 82.38 101 GLN A O 1
ATOM 762 N N . SER A 1 102 ? -34.660 6.301 -8.134 1.00 92.00 102 SER A N 1
ATOM 763 C CA . SER A 1 102 ? -34.283 7.652 -7.696 1.00 92.00 102 SER A CA 1
ATOM 764 C C . SER A 1 102 ? -32.855 7.707 -7.149 1.00 92.00 102 SER A C 1
ATOM 766 O O . SER A 1 102 ? -32.288 6.690 -6.750 1.00 92.00 102 SER A O 1
ATOM 768 N N . ASP A 1 103 ? -32.266 8.900 -7.096 1.00 86.38 103 ASP A N 1
ATOM 769 C CA . ASP A 1 103 ? -30.911 9.074 -6.558 1.00 86.38 103 ASP A CA 1
ATOM 770 C C . ASP A 1 103 ? -30.836 8.759 -5.059 1.00 86.38 103 ASP A C 1
ATOM 772 O O . ASP A 1 103 ? -29.856 8.179 -4.598 1.00 86.38 103 ASP A O 1
ATOM 776 N N . GLU A 1 104 ? -31.912 9.027 -4.316 1.00 85.19 104 GLU A N 1
ATOM 777 C CA . GLU A 1 104 ? -32.041 8.626 -2.913 1.00 85.19 104 GLU A CA 1
ATOM 778 C C . GLU A 1 104 ? -32.082 7.095 -2.761 1.00 85.19 104 GLU A C 1
ATOM 780 O O . GLU A 1 104 ? -31.399 6.534 -1.907 1.00 85.19 104 GLU A O 1
ATOM 785 N N . GLN A 1 105 ? -32.815 6.398 -3.638 1.00 86.50 105 GLN A N 1
ATOM 786 C CA . GLN A 1 105 ? -32.864 4.932 -3.655 1.00 86.50 105 GLN A CA 1
ATOM 787 C C . GLN A 1 105 ? -31.512 4.315 -4.032 1.00 86.50 105 GLN A C 1
ATOM 789 O O . GLN A 1 105 ? -31.095 3.333 -3.422 1.00 86.50 105 GLN A O 1
ATOM 794 N N . LYS A 1 106 ? -30.792 4.906 -4.994 1.00 85.88 106 LYS A N 1
ATOM 795 C CA . LYS A 1 106 ? -29.428 4.479 -5.346 1.00 85.88 106 LYS A CA 1
ATOM 796 C C . LYS A 1 106 ? -28.471 4.668 -4.170 1.00 85.88 106 LYS A C 1
ATOM 798 O O . LYS A 1 106 ? -27.766 3.728 -3.826 1.00 85.88 106 LYS A O 1
ATOM 803 N N . ALA A 1 107 ? -28.494 5.830 -3.513 1.00 82.94 107 ALA A N 1
ATOM 804 C CA . ALA A 1 107 ? -27.649 6.105 -2.351 1.00 82.94 107 ALA A CA 1
ATOM 805 C C . ALA A 1 107 ? -27.925 5.132 -1.193 1.00 82.94 107 ALA A C 1
ATOM 807 O O . ALA A 1 107 ? -26.991 4.614 -0.579 1.00 82.94 107 ALA A O 1
ATOM 808 N N . PHE A 1 108 ? -29.199 4.830 -0.934 1.00 86.00 108 PHE A N 1
ATOM 809 C CA . PHE A 1 108 ? -29.602 3.848 0.068 1.00 86.00 108 PHE A CA 1
ATOM 810 C C . PHE A 1 108 ? -29.111 2.434 -0.267 1.00 86.00 108 PHE A C 1
ATOM 812 O O . PHE A 1 108 ? -28.536 1.746 0.582 1.00 86.00 108 PHE A O 1
ATOM 819 N N . ARG A 1 109 ? -29.290 2.005 -1.521 1.00 89.12 109 ARG A N 1
ATOM 820 C CA . ARG A 1 109 ? -28.826 0.704 -2.012 1.00 89.12 109 ARG A CA 1
ATOM 821 C C . ARG A 1 109 ? -27.309 0.567 -1.910 1.00 89.12 109 ARG A C 1
ATOM 823 O O . ARG A 1 109 ? -26.823 -0.460 -1.442 1.00 89.12 109 ARG A O 1
ATOM 830 N N . ASP A 1 110 ? -26.572 1.591 -2.321 1.00 82.50 110 ASP A N 1
ATOM 831 C CA . ASP A 1 110 ? -25.111 1.578 -2.319 1.00 82.50 110 ASP A CA 1
ATOM 832 C C . ASP A 1 110 ? -24.566 1.591 -0.876 1.00 82.50 110 ASP A C 1
ATOM 834 O O . ASP A 1 110 ? -23.652 0.832 -0.553 1.00 82.50 110 ASP A O 1
ATOM 838 N N . THR A 1 111 ? -25.198 2.356 0.025 1.00 81.81 111 THR A N 1
ATOM 839 C CA . THR A 1 111 ? -24.894 2.332 1.470 1.00 81.81 111 THR A CA 1
ATOM 840 C C . THR A 1 111 ? -25.179 0.954 2.075 1.00 81.81 111 THR A C 1
ATOM 842 O O . THR A 1 111 ? -24.360 0.429 2.827 1.00 81.81 111 THR A O 1
ATOM 845 N N . THR A 1 112 ? -26.296 0.317 1.703 1.00 86.06 112 THR A N 1
ATOM 846 C CA . THR A 1 112 ? -26.628 -1.039 2.169 1.00 86.06 112 THR A CA 1
ATOM 847 C C . THR A 1 112 ? -25.625 -2.072 1.657 1.00 86.06 112 THR A C 1
ATOM 849 O O . THR A 1 112 ? -25.175 -2.912 2.429 1.00 86.06 112 THR A O 1
ATOM 852 N N . ALA A 1 113 ? -25.209 -1.997 0.386 1.00 85.06 113 ALA A N 1
ATOM 853 C CA . ALA A 1 113 ? -24.170 -2.880 -0.154 1.00 85.06 113 ALA A CA 1
ATOM 854 C C . ALA A 1 113 ? -22.861 -2.750 0.640 1.00 85.06 113 ALA A C 1
ATOM 856 O O . ALA A 1 113 ? -22.265 -3.748 1.032 1.00 85.06 113 ALA A O 1
ATOM 857 N N . HIS A 1 114 ? -22.454 -1.523 0.961 1.00 81.44 114 HIS A N 1
ATOM 858 C CA . HIS A 1 114 ? -21.252 -1.282 1.753 1.00 81.44 114 HIS A CA 1
ATOM 859 C C . HIS A 1 114 ? -21.348 -1.875 3.170 1.00 81.44 114 HIS A C 1
ATOM 861 O O . HIS A 1 114 ? -20.375 -2.430 3.676 1.00 81.44 114 HIS A O 1
ATOM 867 N N . LEU A 1 115 ? -22.528 -1.832 3.796 1.00 83.06 115 LEU A N 1
ATOM 868 C CA . LEU A 1 115 ? -22.743 -2.471 5.097 1.00 83.06 115 LEU A CA 1
ATOM 869 C C . LEU A 1 115 ? -22.688 -3.989 5.035 1.00 83.06 115 LEU A C 1
ATOM 871 O O . LEU A 1 115 ? -22.084 -4.602 5.906 1.00 83.06 115 LEU A O 1
ATOM 875 N N . LEU A 1 116 ? -23.282 -4.599 4.012 1.00 88.56 116 LEU A N 1
ATOM 876 C CA . LEU A 1 116 ? -23.245 -6.049 3.839 1.00 88.56 116 LEU A CA 1
ATOM 877 C C . LEU A 1 116 ? -21.827 -6.551 3.554 1.00 88.56 116 LEU A C 1
ATOM 879 O O . LEU A 1 116 ? -21.428 -7.581 4.094 1.00 88.56 116 LEU A O 1
ATOM 883 N N . TYR A 1 117 ? -21.050 -5.790 2.777 1.00 83.81 117 TYR A N 1
ATOM 884 C CA . TYR A 1 117 ? -19.622 -6.027 2.575 1.00 83.81 117 TYR A CA 1
ATOM 885 C C . TYR A 1 117 ? -18.874 -6.093 3.914 1.00 83.81 117 TYR A C 1
ATOM 887 O O . TYR A 1 117 ? -18.218 -7.092 4.209 1.00 83.81 117 TYR A O 1
ATOM 895 N N . TYR A 1 118 ? -19.026 -5.079 4.771 1.00 75.81 118 TYR A N 1
ATOM 896 C CA . TYR A 1 118 ? -18.362 -5.087 6.076 1.00 75.81 118 TYR A CA 1
ATOM 897 C C . TYR A 1 118 ? -18.930 -6.116 7.038 1.00 75.81 118 TYR A C 1
ATOM 899 O O . TYR A 1 118 ? -18.175 -6.655 7.840 1.00 75.81 118 TYR A O 1
ATOM 907 N N . ALA A 1 119 ? -20.224 -6.424 6.956 1.00 84.44 119 ALA A N 1
ATOM 908 C CA . ALA A 1 119 ? -20.810 -7.473 7.772 1.00 84.44 119 ALA A CA 1
ATOM 909 C C . ALA A 1 119 ? -20.120 -8.809 7.499 1.00 84.44 119 ALA A C 1
ATOM 911 O O . ALA A 1 119 ? -19.700 -9.497 8.424 1.00 84.44 119 ALA A O 1
ATOM 912 N N . MET A 1 120 ? -19.922 -9.132 6.222 1.00 85.69 120 MET A N 1
ATOM 913 C CA . MET A 1 120 ? -19.219 -10.335 5.792 1.00 85.69 120 MET A CA 1
ATOM 914 C C . MET A 1 120 ? -17.762 -10.362 6.247 1.00 85.69 120 MET A C 1
ATOM 916 O O . MET A 1 120 ? -17.316 -11.373 6.785 1.00 85.69 120 MET A O 1
ATOM 920 N N . LEU A 1 121 ? -17.045 -9.244 6.142 1.00 74.50 121 LEU A N 1
ATOM 921 C CA . LEU A 1 121 ? -15.678 -9.158 6.657 1.00 74.50 121 LEU A CA 1
ATOM 922 C C . LEU A 1 121 ? -15.597 -9.230 8.189 1.00 74.50 121 LEU A C 1
ATOM 924 O O . LEU A 1 121 ? -14.638 -9.788 8.713 1.00 74.50 121 LEU A O 1
ATOM 928 N N . ASN A 1 122 ? -16.600 -8.741 8.919 1.00 75.94 122 ASN A N 1
ATOM 929 C CA . ASN A 1 122 ? -16.640 -8.846 10.381 1.00 75.94 122 ASN A CA 1
ATOM 930 C C . ASN A 1 122 ? -16.759 -10.291 10.862 1.00 75.94 122 ASN A C 1
ATOM 932 O O . ASN A 1 122 ? -16.174 -10.655 11.881 1.00 75.94 122 ASN A O 1
ATOM 936 N N . GLY A 1 123 ? -17.500 -11.121 10.130 1.00 73.62 123 GLY A N 1
ATOM 937 C CA . GLY A 1 123 ? -17.601 -12.541 10.437 1.00 73.62 123 GLY A CA 1
ATOM 938 C C . GLY A 1 123 ? -16.399 -13.369 9.993 1.00 73.62 123 GLY A C 1
ATOM 939 O O . GLY A 1 123 ? -16.260 -14.502 10.448 1.00 73.62 123 GLY A O 1
ATOM 940 N N . PHE A 1 124 ? -15.542 -12.846 9.114 1.00 72.69 124 PHE A N 1
ATOM 941 C CA . PHE A 1 124 ? -14.421 -13.585 8.541 1.00 72.69 124 PHE A CA 1
ATOM 942 C C . PHE A 1 124 ? -13.382 -13.982 9.598 1.00 72.69 124 PHE A C 1
ATOM 944 O O . PHE A 1 124 ? -12.676 -13.142 10.148 1.00 72.69 124 PHE A O 1
ATOM 951 N N . SER A 1 125 ? -13.280 -15.290 9.864 1.00 56.03 125 SER A N 1
ATOM 952 C CA . SER A 1 125 ? -12.421 -15.879 10.902 1.00 56.03 125 SER A CA 1
ATOM 953 C C . SER A 1 125 ? -11.139 -16.517 10.365 1.00 56.03 125 SER A C 1
ATOM 955 O O . SER A 1 125 ? -10.500 -17.289 11.076 1.00 56.03 125 SER A O 1
ATOM 957 N N . GLY A 1 126 ? -10.721 -16.204 9.133 1.00 50.53 126 GLY A N 1
ATOM 958 C CA . GLY A 1 126 ? -9.436 -16.652 8.567 1.00 50.53 126 GLY A CA 1
ATOM 959 C C . GLY A 1 126 ? -8.192 -16.141 9.312 1.00 50.53 126 GLY A C 1
ATOM 960 O O . GLY A 1 126 ? -7.073 -16.328 8.846 1.00 50.53 126 GLY A O 1
ATOM 961 N N . PHE A 1 127 ? -8.397 -15.481 10.455 1.00 50.62 127 PHE A N 1
ATOM 962 C CA . PHE A 1 127 ? -7.414 -14.821 11.297 1.00 50.62 127 PHE A CA 1
ATOM 963 C C . PHE A 1 127 ? -7.753 -14.982 12.789 1.00 50.62 127 PHE A C 1
ATOM 965 O O . PHE A 1 127 ? -7.778 -14.009 13.543 1.00 50.62 127 PHE A O 1
ATOM 972 N N . ASP A 1 128 ? -8.022 -16.204 13.249 1.00 42.78 128 ASP A N 1
ATOM 973 C CA . ASP A 1 128 ? -8.067 -16.475 14.690 1.00 42.78 128 ASP A CA 1
ATOM 974 C C . ASP A 1 128 ? -6.650 -16.379 15.266 1.00 42.78 128 ASP A C 1
ATOM 976 O O . ASP A 1 128 ? -5.919 -17.364 15.358 1.00 42.78 128 ASP A O 1
ATOM 980 N N . TYR A 1 129 ? -6.237 -15.154 15.594 1.00 40.22 129 TYR A N 1
ATOM 981 C CA . TYR A 1 129 ? -4.921 -14.862 16.147 1.00 40.22 129 TYR A CA 1
ATOM 982 C C . TYR A 1 129 ? -4.797 -15.428 17.573 1.00 40.22 129 TYR A C 1
ATOM 984 O O . TYR A 1 129 ? -5.647 -15.150 18.426 1.00 40.22 129 TYR A O 1
ATOM 992 N N . PRO A 1 130 ? -3.727 -16.178 17.890 1.00 37.81 130 PRO A N 1
ATOM 993 C CA . PRO A 1 130 ? -3.370 -16.476 19.270 1.00 37.81 130 PRO A CA 1
ATOM 994 C C . PRO A 1 130 ? -3.014 -15.192 20.034 1.00 37.81 130 PRO A C 1
ATOM 996 O O . PRO A 1 130 ? -2.524 -14.219 19.464 1.00 37.81 130 PRO A O 1
ATOM 999 N N . LYS A 1 131 ? -3.232 -15.207 21.351 1.00 37.22 131 LYS A N 1
ATOM 1000 C CA . LYS A 1 131 ? -2.955 -14.084 22.259 1.00 37.22 131 LYS A CA 1
ATOM 1001 C C . LYS A 1 131 ? -1.461 -13.703 22.241 1.00 37.22 131 LYS A C 1
ATOM 1003 O O . LYS A 1 131 ? -0.609 -14.590 22.320 1.00 37.22 131 LYS A O 1
ATOM 1008 N N . ALA A 1 132 ? -1.153 -12.404 22.198 1.00 37.81 132 ALA A N 1
ATOM 1009 C CA . ALA A 1 132 ? 0.224 -11.906 22.243 1.00 37.81 132 ALA A CA 1
ATOM 1010 C C . ALA A 1 132 ? 0.934 -12.268 23.571 1.00 37.81 132 ALA A C 1
ATOM 1012 O O . ALA A 1 132 ? 0.278 -12.324 24.617 1.00 37.81 132 ALA A O 1
ATOM 1013 N N . PRO A 1 133 ? 2.256 -12.534 23.556 1.00 38.62 133 PRO A N 1
ATOM 1014 C CA . PRO A 1 133 ? 3.020 -12.819 24.769 1.00 38.62 133 PRO A CA 1
ATOM 1015 C C . PRO A 1 133 ? 3.253 -11.549 25.605 1.00 38.62 133 PRO A C 1
ATOM 1017 O O . PRO A 1 133 ? 3.677 -10.522 25.079 1.00 38.62 133 PRO A O 1
ATOM 1020 N N . GLU A 1 134 ? 3.035 -11.633 26.922 1.00 44.31 134 GLU A N 1
ATOM 1021 C CA . GLU A 1 134 ? 3.342 -10.547 27.866 1.00 44.31 134 GLU A CA 1
ATOM 1022 C C . GLU A 1 134 ? 4.847 -10.229 27.863 1.00 44.31 134 GLU A C 1
ATOM 1024 O O . GLU A 1 134 ? 5.677 -11.090 28.172 1.00 44.31 134 GLU A O 1
ATOM 1029 N N . GLN A 1 135 ? 5.218 -8.980 27.570 1.00 46.84 135 GLN A N 1
ATOM 1030 C CA . GLN A 1 135 ? 6.603 -8.526 27.689 1.00 46.84 135 GLN A CA 1
ATOM 1031 C C . GLN A 1 135 ? 6.833 -7.825 29.035 1.00 46.84 135 GLN A C 1
ATOM 1033 O O . GLN A 1 135 ? 6.369 -6.716 29.284 1.00 46.84 135 GLN A O 1
ATOM 1038 N N . ASN A 1 136 ? 7.586 -8.481 29.923 1.00 42.88 136 ASN A N 1
ATOM 1039 C CA . ASN A 1 136 ? 7.855 -8.022 31.295 1.00 42.88 136 ASN A CA 1
ATOM 1040 C C . ASN A 1 136 ? 9.031 -7.033 31.435 1.00 42.88 136 ASN A C 1
ATOM 1042 O O . ASN A 1 136 ? 9.419 -6.692 32.553 1.00 42.88 136 ASN A O 1
ATOM 1046 N N . ASN A 1 137 ? 9.608 -6.547 30.336 1.00 45.25 137 ASN A N 1
ATOM 1047 C CA . ASN A 1 137 ? 10.835 -5.753 30.387 1.00 45.25 137 ASN A CA 1
ATOM 1048 C C . ASN A 1 137 ? 10.530 -4.258 30.245 1.00 45.25 137 ASN A C 1
ATOM 1050 O O . ASN A 1 137 ? 10.672 -3.677 29.172 1.00 45.25 137 ASN A O 1
ATOM 1054 N N . ALA A 1 138 ? 10.120 -3.621 31.345 1.00 45.16 138 ALA A N 1
ATOM 1055 C CA . ALA A 1 138 ? 10.084 -2.163 31.417 1.00 45.16 138 ALA A CA 1
ATOM 1056 C C . ALA A 1 138 ? 11.516 -1.602 31.242 1.00 45.16 138 ALA A C 1
ATOM 1058 O O . ALA A 1 138 ? 12.420 -2.043 31.961 1.00 45.16 138 ALA A O 1
ATOM 1059 N N . PRO A 1 139 ? 11.756 -0.643 30.325 1.00 42.94 139 PRO A N 1
ATOM 1060 C CA . PRO A 1 139 ? 13.066 -0.014 30.191 1.00 42.94 139 PRO A CA 1
ATOM 1061 C C . PRO A 1 139 ? 13.489 0.676 31.503 1.00 42.94 139 PRO A C 1
ATOM 1063 O O . PRO A 1 139 ? 12.632 1.241 32.192 1.00 42.94 139 PRO A O 1
ATOM 1066 N N . PRO A 1 140 ? 14.787 0.669 31.869 1.00 40.41 140 PRO A N 1
ATOM 1067 C CA . PRO A 1 140 ? 15.255 1.306 33.094 1.00 40.41 140 PRO A CA 1
ATOM 1068 C C . PRO A 1 140 ? 15.030 2.820 33.075 1.00 40.41 140 PRO A C 1
ATOM 1070 O O . PRO A 1 140 ? 15.124 3.480 32.041 1.00 40.41 140 PRO A O 1
ATOM 1073 N N . VAL A 1 141 ? 14.773 3.369 34.261 1.00 47.25 141 VAL A N 1
ATOM 1074 C CA . VAL A 1 141 ? 14.447 4.777 34.501 1.00 47.25 141 VAL A CA 1
ATOM 1075 C C . VAL A 1 141 ? 15.626 5.694 34.157 1.00 47.25 141 VAL A C 1
ATOM 1077 O O . VAL A 1 141 ? 16.475 5.975 34.997 1.00 47.25 141 VAL A O 1
ATOM 1080 N N . THR A 1 142 ? 15.619 6.252 32.948 1.00 43.19 142 THR A N 1
ATOM 1081 C CA . THR A 1 142 ? 16.254 7.542 32.641 1.00 43.19 142 THR A CA 1
ATOM 1082 C C . THR A 1 142 ? 15.324 8.354 31.748 1.00 43.19 142 THR A C 1
ATOM 1084 O O . THR A 1 142 ? 15.402 8.289 30.529 1.00 43.19 142 THR A O 1
ATOM 1087 N N . GLY A 1 143 ? 14.429 9.115 32.384 1.00 54.44 143 GLY A N 1
ATOM 1088 C CA . GLY A 1 143 ? 13.469 10.001 31.724 1.00 54.44 143 GLY A CA 1
ATOM 1089 C C . GLY A 1 143 ? 12.279 9.248 31.131 1.00 54.44 143 GLY A C 1
ATOM 1090 O O . GLY A 1 143 ? 12.396 8.579 30.115 1.00 54.44 143 GLY A O 1
ATOM 1091 N N . PHE A 1 144 ? 11.100 9.376 31.744 1.00 61.25 144 PHE A N 1
ATOM 1092 C CA . PHE A 1 144 ? 9.875 8.860 31.140 1.00 61.25 144 PHE A CA 1
ATOM 1093 C C . PHE A 1 144 ? 9.579 9.620 29.839 1.00 61.25 144 PHE A C 1
ATOM 1095 O O . PHE A 1 144 ? 9.127 10.766 29.869 1.00 61.25 144 PHE A O 1
ATOM 1102 N N . SER A 1 145 ? 9.859 8.984 28.701 1.00 71.50 145 SER A N 1
ATOM 1103 C CA . SER A 1 145 ? 9.544 9.485 27.366 1.00 71.50 145 SER A CA 1
ATOM 1104 C C . SER A 1 145 ? 8.413 8.638 26.775 1.00 71.50 145 SER A C 1
ATOM 1106 O O . SER A 1 145 ? 8.659 7.508 26.337 1.00 71.50 145 SER A O 1
ATOM 1108 N N . PRO A 1 146 ? 7.165 9.153 26.748 1.00 69.31 146 PRO A N 1
ATOM 1109 C CA . PRO A 1 146 ? 6.032 8.466 26.129 1.00 69.31 146 PRO A CA 1
ATOM 1110 C C . PRO A 1 146 ? 6.315 8.020 24.693 1.00 69.31 146 PRO A C 1
ATOM 1112 O O . PRO A 1 146 ? 5.924 6.928 24.304 1.00 69.31 146 PRO A O 1
ATOM 1115 N N . TYR A 1 147 ? 7.044 8.835 23.927 1.00 69.06 147 TYR A N 1
ATOM 1116 C CA . TYR A 1 147 ? 7.376 8.536 22.536 1.00 69.06 147 TYR A CA 1
ATOM 1117 C C . TYR A 1 147 ? 8.404 7.409 22.402 1.00 69.06 147 TYR A C 1
ATOM 1119 O O . TYR A 1 147 ? 8.230 6.539 21.560 1.00 69.06 147 TYR A O 1
ATOM 1127 N N . GLU A 1 148 ? 9.448 7.367 23.234 1.00 69.56 148 GLU A N 1
ATOM 1128 C CA . GLU A 1 148 ? 10.424 6.262 23.185 1.00 69.56 148 GLU A CA 1
ATOM 1129 C C . GLU A 1 148 ? 9.797 4.949 23.661 1.00 69.56 148 GLU A C 1
ATOM 1131 O O . GLU A 1 148 ? 9.982 3.910 23.028 1.00 69.56 148 GLU A O 1
ATOM 1136 N N . THR A 1 149 ? 8.985 5.024 24.720 1.00 71.31 149 THR A N 1
ATOM 1137 C CA . THR A 1 149 ? 8.213 3.888 25.244 1.00 71.31 149 THR A CA 1
ATOM 1138 C C . THR A 1 149 ? 7.282 3.329 24.169 1.00 71.31 149 THR A C 1
ATOM 1140 O O . THR A 1 149 ? 7.283 2.130 23.900 1.00 71.31 149 THR A O 1
ATOM 1143 N N . CYS A 1 150 ? 6.518 4.199 23.505 1.00 75.81 150 CYS A N 1
ATOM 1144 C CA . CYS A 1 150 ? 5.577 3.772 22.480 1.00 75.81 150 CYS A CA 1
ATOM 1145 C C . CYS A 1 150 ? 6.236 3.357 21.175 1.00 75.81 150 CYS A C 1
ATOM 1147 O O . CYS A 1 150 ? 5.704 2.483 20.501 1.00 75.81 150 CYS A O 1
ATOM 1149 N N . ASN A 1 151 ? 7.408 3.891 20.837 1.00 74.56 151 ASN A N 1
ATOM 1150 C CA . ASN A 1 151 ? 8.172 3.430 19.686 1.00 74.56 151 ASN A CA 1
ATOM 1151 C C . ASN A 1 151 ? 8.606 1.962 19.837 1.00 74.56 151 ASN A C 1
ATOM 1153 O O . ASN A 1 151 ? 8.554 1.232 18.850 1.00 74.56 151 ASN A O 1
ATOM 1157 N N . ALA A 1 152 ? 9.002 1.525 21.039 1.00 72.94 152 ALA A N 1
ATOM 1158 C CA . ALA A 1 152 ? 9.333 0.123 21.309 1.00 72.94 152 ALA A CA 1
ATOM 1159 C C . ALA A 1 152 ? 8.079 -0.765 21.240 1.00 72.94 152 ALA A C 1
ATOM 1161 O O . ALA A 1 152 ? 7.978 -1.595 20.342 1.00 72.94 152 ALA A O 1
ATOM 1162 N N . ILE A 1 153 ? 7.070 -0.473 22.072 1.00 76.69 153 ILE A N 1
ATOM 1163 C CA . ILE A 1 153 ? 5.825 -1.261 22.166 1.00 76.69 153 ILE A CA 1
ATOM 1164 C C . ILE A 1 153 ? 5.130 -1.399 20.802 1.00 76.69 153 ILE A C 1
ATOM 1166 O O . ILE A 1 153 ? 4.662 -2.474 20.439 1.00 76.69 153 ILE A O 1
ATOM 1170 N N . SER A 1 154 ? 5.069 -0.319 20.017 1.00 72.88 154 SER A N 1
ATOM 1171 C CA . SER A 1 154 ? 4.453 -0.356 18.684 1.00 72.88 154 SER A CA 1
ATOM 1172 C C . SER A 1 154 ? 5.278 -1.117 17.648 1.00 72.88 154 SER A C 1
ATOM 1174 O O . SER A 1 154 ? 4.695 -1.720 16.749 1.00 72.88 154 SER A O 1
ATOM 1176 N N . SER A 1 155 ? 6.613 -1.103 17.755 1.00 71.88 155 SER A N 1
ATOM 1177 C CA . SER A 1 155 ? 7.477 -1.894 16.872 1.00 71.88 155 SER A CA 1
ATOM 1178 C C . SER A 1 155 ? 7.308 -3.380 17.162 1.00 71.88 155 SER A C 1
ATOM 1180 O O . SER A 1 155 ? 7.109 -4.140 16.221 1.00 71.88 155 SER A O 1
ATOM 1182 N N . ASP A 1 156 ? 7.285 -3.763 18.440 1.00 74.94 156 ASP A N 1
ATOM 1183 C CA . ASP A 1 156 ? 7.073 -5.149 18.862 1.00 74.94 156 ASP A CA 1
ATOM 1184 C C . ASP A 1 156 ? 5.681 -5.644 18.453 1.00 74.94 156 ASP A C 1
ATOM 1186 O O . ASP A 1 156 ? 5.543 -6.738 17.914 1.00 74.94 156 ASP A O 1
ATOM 1190 N N . ALA A 1 157 ? 4.643 -4.817 18.621 1.00 73.25 157 ALA A N 1
ATOM 1191 C CA . ALA A 1 157 ? 3.288 -5.142 18.180 1.00 73.25 157 ALA A CA 1
ATOM 1192 C C . ALA A 1 157 ? 3.180 -5.289 16.651 1.00 73.25 157 ALA A C 1
ATOM 1194 O O . ALA A 1 157 ? 2.485 -6.181 16.164 1.00 73.25 157 ALA A O 1
ATOM 1195 N N . ALA A 1 158 ? 3.877 -4.446 15.881 1.00 69.31 158 ALA A N 1
ATOM 1196 C CA . ALA A 1 158 ? 3.901 -4.530 14.422 1.00 69.31 158 ALA A CA 1
ATOM 1197 C C . ALA A 1 158 ? 4.701 -5.740 13.920 1.00 69.31 158 ALA A C 1
ATOM 1199 O O . ALA A 1 158 ? 4.255 -6.440 13.011 1.00 69.31 158 ALA A O 1
ATOM 1200 N N . GLU A 1 159 ? 5.865 -6.015 14.506 1.00 70.12 159 GLU A N 1
ATOM 1201 C CA . GLU A 1 159 ? 6.662 -7.206 14.209 1.00 70.12 159 GLU A CA 1
ATOM 1202 C C . GLU A 1 159 ? 5.896 -8.477 14.572 1.00 70.12 159 GLU A C 1
ATOM 1204 O O . GLU A 1 159 ? 5.784 -9.380 13.747 1.00 70.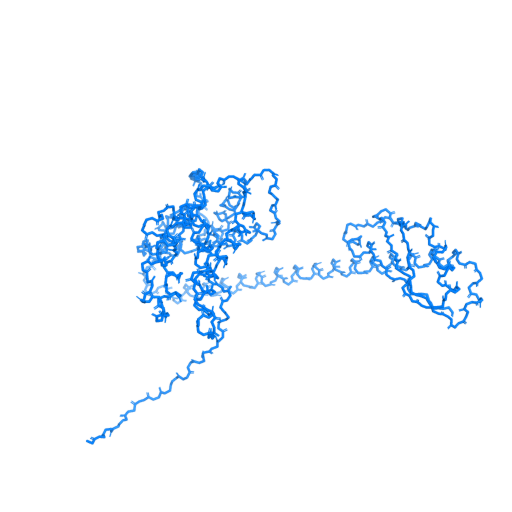12 159 GLU A O 1
ATOM 1209 N N . TYR A 1 160 ? 5.258 -8.507 15.742 1.00 66.00 160 TYR A N 1
ATOM 1210 C CA . TYR A 1 160 ? 4.385 -9.603 16.136 1.00 66.00 160 TYR A CA 1
ATOM 1211 C C . TYR A 1 160 ? 3.242 -9.779 15.130 1.00 66.00 160 TYR A C 1
ATOM 1213 O O . TYR A 1 160 ? 3.148 -10.837 14.520 1.00 66.00 160 TYR A O 1
ATOM 1221 N N . SER A 1 161 ? 2.458 -8.733 14.856 1.00 63.09 161 SER A N 1
ATOM 1222 C CA . SER A 1 161 ? 1.341 -8.765 13.897 1.00 63.09 161 SER A CA 1
ATOM 1223 C C . SER A 1 161 ? 1.756 -9.264 12.505 1.00 63.09 161 SER A C 1
ATOM 1225 O O . SER A 1 161 ? 1.049 -10.055 11.881 1.00 63.09 161 SER A O 1
ATOM 1227 N N . THR A 1 162 ? 2.939 -8.866 12.030 1.00 58.09 162 THR A N 1
ATOM 1228 C CA . THR A 1 162 ? 3.426 -9.236 10.690 1.00 58.09 162 THR A CA 1
ATOM 1229 C C . THR A 1 162 ? 4.140 -10.587 10.633 1.00 58.09 162 THR A C 1
ATOM 1231 O O . THR A 1 162 ? 4.086 -11.250 9.601 1.00 58.09 162 THR A O 1
ATOM 1234 N N . SER A 1 163 ? 4.747 -11.046 11.730 1.00 56.47 163 SER A N 1
ATOM 1235 C CA . SER A 1 163 ? 5.363 -12.380 11.832 1.00 56.47 163 SER A CA 1
ATOM 1236 C C . SER A 1 163 ? 4.345 -13.524 11.829 1.00 56.47 163 SER A C 1
ATOM 1238 O O . SER A 1 163 ? 4.701 -14.655 11.509 1.00 56.47 163 SER A O 1
ATOM 1240 N N . GLN A 1 164 ? 3.081 -13.233 12.153 1.00 52.56 164 GLN A N 1
ATOM 1241 C CA . GLN A 1 164 ? 1.982 -14.204 12.145 1.00 52.56 164 GLN A CA 1
ATOM 1242 C C . GLN A 1 164 ? 1.306 -14.345 10.770 1.00 52.56 164 GLN A C 1
ATOM 1244 O O . GLN A 1 164 ? 0.311 -15.059 10.639 1.00 52.56 164 GLN A O 1
ATOM 1249 N N . LEU A 1 165 ? 1.804 -13.656 9.738 1.00 50.62 165 LEU A N 1
ATOM 1250 C CA . LEU A 1 165 ? 1.224 -13.726 8.401 1.00 50.62 165 LEU A CA 1
ATOM 1251 C C . LEU A 1 165 ? 1.660 -15.002 7.665 1.00 50.62 165 LEU A C 1
ATOM 1253 O O . LEU A 1 165 ? 2.791 -15.464 7.840 1.00 50.62 165 LEU A O 1
ATOM 1257 N N . PRO A 1 166 ? 0.799 -15.565 6.796 1.00 45.94 166 PRO A N 1
ATOM 1258 C CA . PRO A 1 166 ? 1.162 -16.710 5.973 1.00 45.94 166 PRO A CA 1
ATOM 1259 C C . PRO A 1 166 ? 2.439 -16.451 5.150 1.00 45.94 166 PRO A C 1
ATOM 1261 O O . PRO A 1 166 ? 2.629 -15.334 4.667 1.00 45.94 166 PRO A O 1
ATOM 1264 N N . PRO A 1 167 ? 3.287 -17.466 4.891 1.00 47.41 167 PRO A N 1
ATOM 1265 C CA . PRO A 1 167 ? 4.578 -17.284 4.208 1.00 47.41 167 PRO A CA 1
ATOM 1266 C C . PRO A 1 167 ? 4.487 -16.673 2.800 1.00 47.41 167 PRO A C 1
ATOM 1268 O O . PRO A 1 167 ? 5.462 -16.140 2.271 1.00 47.41 167 PRO A O 1
ATOM 1271 N N . ASN A 1 168 ? 3.321 -16.783 2.163 1.00 47.66 168 ASN A N 1
ATOM 1272 C CA . ASN A 1 168 ? 3.019 -16.220 0.850 1.00 47.66 168 ASN A CA 1
ATOM 1273 C C . ASN A 1 168 ? 2.579 -14.746 0.898 1.00 47.66 168 ASN A C 1
ATOM 1275 O O . ASN A 1 168 ? 2.505 -14.110 -0.154 1.00 47.66 168 ASN A O 1
ATOM 1279 N N . VAL A 1 169 ? 2.307 -14.193 2.081 1.00 45.44 169 VAL A N 1
ATOM 1280 C CA . VAL A 1 169 ? 1.965 -12.783 2.278 1.00 45.44 169 VAL A CA 1
ATOM 1281 C C . VAL A 1 169 ? 3.248 -11.997 2.530 1.00 45.44 169 VAL A C 1
ATOM 1283 O O . VAL A 1 169 ? 3.933 -12.184 3.531 1.00 45.44 169 VAL A O 1
ATOM 1286 N N . LYS A 1 170 ? 3.586 -11.097 1.602 1.00 56.31 170 LYS A N 1
ATOM 1287 C CA . LYS A 1 170 ? 4.729 -10.189 1.741 1.00 56.31 170 LYS A CA 1
ATOM 1288 C C . LYS A 1 170 ? 4.233 -8.804 2.131 1.00 56.31 170 LYS A C 1
ATOM 1290 O O . LYS A 1 170 ? 3.523 -8.177 1.355 1.00 56.31 170 LYS A O 1
ATOM 1295 N N . ILE A 1 171 ? 4.646 -8.331 3.303 1.00 53.41 171 ILE A N 1
ATOM 1296 C CA . ILE A 1 171 ? 4.406 -6.961 3.768 1.00 53.41 171 ILE A CA 1
ATOM 1297 C C . ILE A 1 171 ? 5.533 -6.058 3.258 1.00 53.41 171 ILE A C 1
ATOM 1299 O O . ILE A 1 171 ? 6.716 -6.352 3.453 1.00 53.41 171 ILE A O 1
ATOM 1303 N N . SER A 1 172 ? 5.185 -4.943 2.620 1.00 59.94 172 SER A N 1
ATOM 1304 C CA . SER A 1 172 ? 6.154 -3.901 2.280 1.00 59.94 172 SER A CA 1
ATOM 1305 C C . SER A 1 172 ? 6.593 -3.120 3.521 1.00 59.94 172 SER A C 1
ATOM 1307 O O . SER A 1 172 ? 5.864 -2.979 4.503 1.00 59.94 172 SER A O 1
ATOM 1309 N N . LEU A 1 173 ? 7.777 -2.509 3.459 1.00 55.84 173 LEU A N 1
ATOM 1310 C CA . LEU A 1 173 ? 8.268 -1.651 4.542 1.00 55.84 173 LEU A CA 1
ATOM 1311 C C . LEU A 1 173 ? 7.326 -0.465 4.836 1.00 55.84 173 LEU A C 1
ATOM 1313 O O . LEU A 1 173 ? 7.256 -0.005 5.974 1.00 55.84 173 LEU A O 1
ATOM 1317 N N . SER A 1 174 ? 6.616 0.052 3.829 1.00 52.97 174 SER A N 1
ATOM 1318 C CA . SER A 1 174 ? 5.612 1.110 4.006 1.00 52.97 174 SER A CA 1
ATOM 1319 C C . SER A 1 174 ? 4.394 0.627 4.782 1.00 52.97 174 SER A C 1
ATOM 1321 O O . SER A 1 174 ? 3.955 1.321 5.694 1.00 52.97 174 SER A O 1
ATOM 1323 N N . GLU A 1 175 ? 3.889 -0.565 4.465 1.00 53.12 175 GLU A N 1
ATOM 1324 C CA . GLU A 1 175 ? 2.745 -1.163 5.161 1.00 53.12 175 GLU A CA 1
ATOM 1325 C C . GLU A 1 175 ? 3.111 -1.501 6.607 1.00 53.12 175 GLU A C 1
ATOM 1327 O O . GLU A 1 175 ? 2.373 -1.159 7.525 1.00 53.12 175 GLU A O 1
ATOM 1332 N N . TRP A 1 176 ? 4.306 -2.052 6.837 1.00 74.12 176 TRP A N 1
ATOM 1333 C CA . TRP A 1 176 ? 4.802 -2.299 8.192 1.00 74.12 176 TRP A CA 1
ATOM 1334 C C . TRP A 1 176 ? 4.898 -1.006 9.019 1.00 74.12 176 TRP A C 1
ATOM 1336 O O . TRP A 1 176 ? 4.459 -0.957 10.167 1.00 74.12 176 TRP A O 1
ATOM 1346 N N . LYS A 1 177 ? 5.427 0.078 8.430 1.00 57.91 177 LYS A N 1
ATOM 1347 C CA . LYS A 1 177 ? 5.511 1.390 9.099 1.00 57.91 177 LYS A CA 1
ATOM 1348 C C . LYS A 1 177 ? 4.135 1.962 9.428 1.00 57.91 177 LYS A C 1
ATOM 1350 O O . LYS A 1 177 ? 3.994 2.619 10.457 1.00 57.91 177 LYS A O 1
ATOM 1355 N N . GLN A 1 1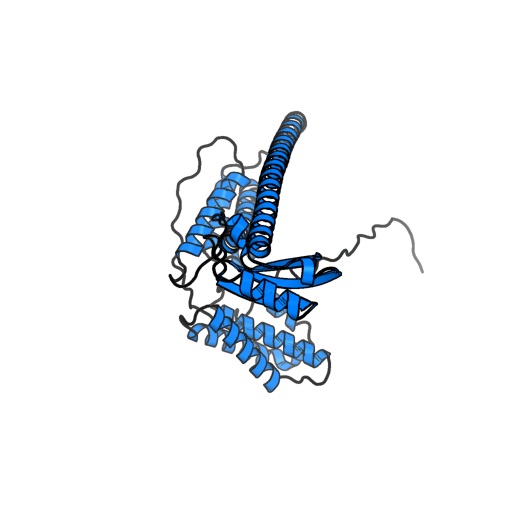78 ? 3.145 1.727 8.571 1.00 59.03 178 GLN A N 1
ATOM 1356 C CA . GLN A 1 178 ? 1.773 2.146 8.821 1.00 59.03 178 GLN A CA 1
ATOM 1357 C C . GLN A 1 178 ? 1.166 1.374 10.001 1.00 59.03 178 GLN A C 1
ATOM 1359 O O . GLN A 1 178 ? 0.692 2.007 10.940 1.00 59.03 178 GLN A O 1
ATOM 1364 N N . ILE A 1 179 ? 1.279 0.040 10.007 1.00 63.94 179 ILE A N 1
ATOM 1365 C CA . ILE A 1 179 ? 0.812 -0.826 11.106 1.00 63.94 179 ILE A CA 1
ATOM 1366 C C . ILE A 1 179 ? 1.440 -0.392 12.438 1.00 63.94 179 ILE A C 1
ATOM 1368 O O . ILE A 1 179 ? 0.749 -0.207 13.439 1.00 63.94 179 ILE A O 1
ATOM 1372 N N . LYS A 1 180 ? 2.755 -0.149 12.445 1.00 73.00 180 LYS A N 1
ATOM 1373 C CA . LYS A 1 180 ? 3.451 0.391 13.615 1.00 73.00 180 LYS A CA 1
ATOM 1374 C C . LYS A 1 180 ? 2.862 1.730 14.070 1.00 73.00 180 LYS A C 1
ATOM 1376 O O . LYS A 1 180 ? 2.615 1.910 15.258 1.00 73.00 180 LYS A O 1
ATOM 1381 N N . SER A 1 181 ? 2.638 2.670 13.151 1.00 59.31 181 SER A N 1
ATOM 1382 C CA . SER A 1 181 ? 2.098 3.993 13.492 1.00 59.31 181 SER A CA 1
ATOM 1383 C C . SER A 1 181 ? 0.709 3.912 14.132 1.00 59.31 181 SER A C 1
ATOM 1385 O O . SER A 1 181 ? 0.383 4.738 14.983 1.00 59.31 181 SER A O 1
ATOM 1387 N N . GLU A 1 182 ? -0.109 2.934 13.744 1.00 68.19 182 GLU A N 1
ATOM 1388 C CA . GLU A 1 182 ? -1.431 2.703 14.333 1.00 68.19 182 GLU A CA 1
ATOM 1389 C C . GLU A 1 182 ? -1.308 2.216 15.785 1.00 68.19 182 GLU A C 1
ATOM 1391 O O . GLU A 1 182 ? -1.933 2.786 16.685 1.00 68.19 182 GLU A O 1
ATOM 1396 N N . PHE A 1 183 ? -0.421 1.252 16.053 1.00 75.81 183 PHE A N 1
ATOM 1397 C CA . PHE A 1 183 ? -0.126 0.821 17.424 1.00 75.81 183 PHE A CA 1
ATOM 1398 C C . PHE A 1 183 ? 0.514 1.926 18.272 1.00 75.81 183 PHE A C 1
ATOM 1400 O O . PHE A 1 183 ? 0.248 2.017 19.470 1.00 75.81 183 PHE A O 1
ATOM 1407 N N . GLU A 1 184 ? 1.322 2.803 17.676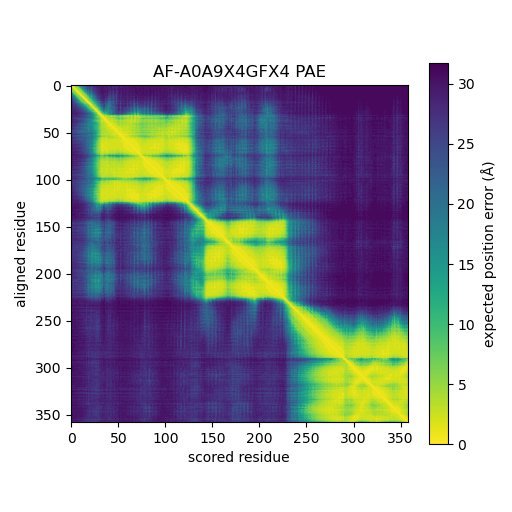 1.00 72.00 184 GLU A N 1
ATOM 1408 C CA . GLU A 1 184 ? 1.936 3.931 18.380 1.00 72.00 184 GLU A CA 1
ATOM 1409 C C . GLU A 1 184 ? 0.877 4.912 18.909 1.00 72.00 184 GLU A C 1
ATOM 1411 O O . GLU A 1 184 ? 0.960 5.355 20.057 1.00 72.00 184 GLU A O 1
ATOM 1416 N N . MET A 1 185 ? -0.173 5.183 18.127 1.00 66.50 185 MET A N 1
ATOM 1417 C CA . MET A 1 185 ? -1.294 6.031 18.553 1.00 66.50 185 MET A CA 1
ATOM 1418 C C . MET A 1 185 ? -2.070 5.421 19.725 1.00 66.50 185 MET A C 1
ATOM 1420 O O . MET A 1 185 ? -2.388 6.118 20.694 1.00 66.50 185 MET A O 1
ATOM 1424 N N . VAL A 1 186 ? -2.336 4.115 19.666 1.00 74.75 186 VAL A N 1
ATOM 1425 C CA . VAL A 1 186 ? -3.009 3.375 20.743 1.00 74.75 186 VAL A CA 1
ATOM 1426 C C . VAL A 1 186 ? -2.153 3.358 22.012 1.00 74.75 186 VAL A C 1
ATOM 1428 O O . VAL A 1 186 ? -2.655 3.606 23.112 1.00 74.75 186 VAL A O 1
ATOM 1431 N N . CYS A 1 187 ? -0.844 3.156 21.859 1.00 79.94 187 CYS A N 1
ATOM 1432 C CA . CYS A 1 187 ? 0.096 3.211 22.966 1.00 79.94 187 CYS A CA 1
ATOM 1433 C C . CYS A 1 187 ? 0.090 4.585 23.647 1.00 79.94 187 CYS A C 1
ATOM 1435 O O . CYS A 1 187 ? -0.039 4.656 24.871 1.00 79.94 187 CYS A O 1
ATOM 1437 N N . LEU A 1 188 ? 0.180 5.678 22.880 1.00 73.75 188 LEU A N 1
ATOM 1438 C CA . LEU A 1 188 ? 0.202 7.035 23.432 1.00 73.75 188 LEU A CA 1
ATOM 1439 C C . LEU A 1 188 ? -1.083 7.349 24.207 1.00 73.75 188 LEU A C 1
ATOM 1441 O O . LEU A 1 188 ? -1.014 7.944 25.285 1.00 73.75 188 LEU A O 1
ATOM 1445 N N . ALA A 1 189 ? -2.240 6.902 23.710 1.00 74.62 189 ALA A N 1
ATOM 1446 C CA . ALA A 1 189 ? -3.510 7.045 24.416 1.00 74.62 189 ALA A CA 1
ATOM 1447 C C . ALA A 1 189 ? -3.490 6.339 25.783 1.00 74.62 189 ALA A C 1
ATOM 1449 O O . ALA A 1 189 ? -3.865 6.946 26.791 1.00 74.62 189 ALA A O 1
ATOM 1450 N N . GLY A 1 190 ? -2.999 5.096 25.840 1.00 78.31 190 GLY A N 1
ATOM 1451 C CA . GLY A 1 190 ? -2.860 4.362 27.098 1.00 78.31 190 GLY A CA 1
ATOM 1452 C C . GLY A 1 190 ? -1.902 5.061 28.064 1.00 78.31 190 GLY A C 1
ATOM 1453 O O . GLY A 1 190 ? -2.306 5.375 29.186 1.00 78.31 190 GLY A O 1
ATOM 1454 N N . VAL A 1 191 ? -0.696 5.437 27.612 1.00 77.06 191 VAL A N 1
ATOM 1455 C CA . VAL A 1 191 ? 0.285 6.191 28.417 1.00 77.06 191 VAL A CA 1
ATOM 1456 C C . VAL A 1 191 ? -0.328 7.456 29.011 1.00 77.06 191 VAL A C 1
ATOM 1458 O O . VAL A 1 191 ? -0.202 7.698 30.211 1.00 77.06 191 VAL A O 1
ATOM 1461 N N . MET A 1 192 ? -0.985 8.278 28.191 1.00 72.56 192 MET A N 1
ATOM 1462 C CA . MET A 1 192 ? -1.545 9.556 28.632 1.00 72.56 192 MET A CA 1
ATOM 1463 C C . MET A 1 192 ? -2.691 9.372 29.629 1.00 72.56 192 MET A C 1
ATOM 1465 O O . MET A 1 192 ? -2.796 10.140 30.588 1.00 72.56 192 MET A O 1
ATOM 1469 N N . ASN A 1 193 ? -3.532 8.355 29.431 1.00 78.44 193 ASN A N 1
ATOM 1470 C CA . ASN A 1 193 ? -4.625 8.050 30.348 1.00 78.44 193 ASN A CA 1
ATOM 1471 C C . ASN A 1 193 ? -4.103 7.518 31.689 1.00 78.44 193 ASN A C 1
ATOM 1473 O O . ASN A 1 193 ? -4.540 8.007 32.730 1.00 78.44 193 ASN A O 1
ATOM 1477 N N . GLY A 1 194 ? -3.112 6.621 31.675 1.00 78.94 194 GLY A N 1
ATOM 1478 C CA . GLY A 1 194 ? -2.454 6.134 32.888 1.00 78.94 194 GLY A CA 1
ATOM 1479 C C . GLY A 1 194 ? -1.728 7.249 33.646 1.00 78.94 194 GLY A C 1
ATOM 1480 O O . GLY A 1 194 ? -1.942 7.434 34.842 1.00 78.94 194 GLY A O 1
ATOM 1481 N N . ASN A 1 195 ? -0.935 8.063 32.941 1.00 80.25 195 ASN A N 1
ATOM 1482 C CA . ASN A 1 195 ? -0.217 9.217 33.500 1.00 80.25 195 ASN A CA 1
ATOM 1483 C C . ASN A 1 195 ? -1.161 10.242 34.149 1.00 80.25 195 ASN A C 1
ATOM 1485 O O . ASN A 1 195 ? -0.832 10.836 35.179 1.00 80.25 195 ASN A O 1
ATOM 1489 N N . GLY A 1 196 ? -2.336 10.438 33.545 1.00 74.44 196 GLY A N 1
ATOM 1490 C CA . GLY A 1 196 ? -3.395 11.308 34.045 1.00 74.44 196 GLY A CA 1
ATOM 1491 C C . GLY A 1 196 ? -4.331 10.665 35.069 1.00 74.44 196 GLY A C 1
ATOM 1492 O O . GLY A 1 196 ? -5.281 11.334 35.467 1.00 74.44 196 GLY A O 1
ATOM 1493 N N . GLN A 1 197 ? -4.104 9.404 35.463 1.00 79.06 197 GLN A N 1
ATOM 1494 C CA . GLN A 1 197 ? -4.973 8.633 36.367 1.00 79.06 197 GLN A CA 1
ATOM 1495 C C . GLN A 1 197 ? -6.449 8.620 35.919 1.00 79.06 197 GLN A C 1
ATOM 1497 O O . GLN A 1 197 ? -7.374 8.624 36.732 1.00 79.06 197 GLN A O 1
ATOM 1502 N N . LYS A 1 198 ? -6.683 8.644 34.603 1.00 78.50 198 LYS A N 1
ATOM 1503 C CA . LYS A 1 198 ? -8.026 8.567 34.023 1.00 78.50 198 LYS A CA 1
ATOM 1504 C C . LYS A 1 198 ? -8.471 7.111 33.967 1.00 78.50 198 LYS A C 1
ATOM 1506 O O . LYS A 1 198 ? -7.649 6.272 33.621 1.00 78.50 198 LYS A O 1
ATOM 1511 N N . PRO A 1 199 ? -9.750 6.792 34.214 1.00 77.88 199 PRO A N 1
ATOM 1512 C CA . PRO A 1 199 ? -10.239 5.432 34.022 1.00 77.88 199 PRO A CA 1
ATOM 1513 C C . PRO A 1 199 ? -10.030 4.977 32.571 1.00 77.88 199 PRO A C 1
ATOM 1515 O O . PRO A 1 199 ? -10.106 5.780 31.640 1.00 77.88 199 PRO A O 1
ATOM 1518 N N . VAL A 1 200 ? -9.792 3.676 32.387 1.00 75.06 200 VAL A N 1
ATOM 1519 C CA . VAL A 1 200 ? -9.701 3.052 31.061 1.00 75.06 200 VAL A CA 1
AT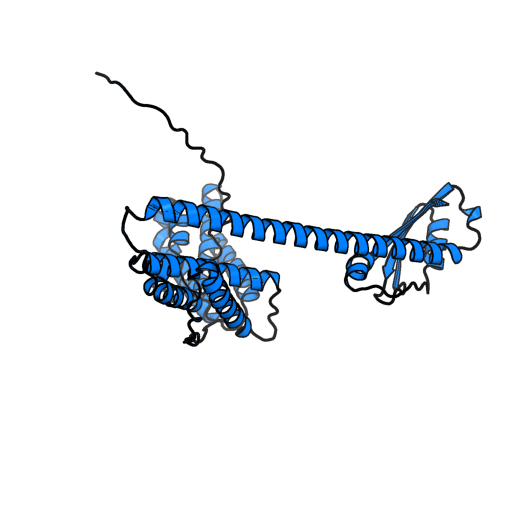OM 1520 C C . VAL A 1 200 ? -10.977 3.343 30.264 1.00 75.06 200 VAL A C 1
ATOM 1522 O O . VAL A 1 200 ? -12.085 3.055 30.725 1.00 75.06 200 VAL A O 1
ATOM 1525 N N . ASP A 1 201 ? -10.816 3.916 29.070 1.00 68.06 201 ASP A N 1
ATOM 1526 C CA . ASP A 1 201 ? -11.930 4.279 28.196 1.00 68.06 201 ASP A CA 1
ATOM 1527 C C . ASP A 1 201 ? -12.564 3.015 27.602 1.00 68.06 201 ASP A C 1
ATOM 1529 O O . ASP A 1 201 ? -12.042 2.400 26.673 1.00 68.06 201 ASP A O 1
ATOM 1533 N N . LYS A 1 202 ? -13.715 2.622 28.154 1.00 66.38 202 LYS A N 1
ATOM 1534 C CA . LYS A 1 202 ? -14.456 1.429 27.723 1.00 66.38 202 LYS A CA 1
ATOM 1535 C C . LYS A 1 202 ? -14.900 1.501 26.260 1.00 66.38 202 LYS A C 1
ATOM 1537 O O . LYS A 1 202 ? -14.995 0.458 25.624 1.00 66.38 202 LYS A O 1
ATOM 1542 N N . LYS A 1 203 ? -15.166 2.702 25.735 1.00 60.00 203 LYS A N 1
ATOM 1543 C CA . LYS A 1 203 ? -15.611 2.908 24.352 1.00 60.00 203 LYS A CA 1
ATOM 1544 C C . LYS A 1 203 ? -14.445 2.747 23.383 1.00 60.00 203 LYS A C 1
ATOM 1546 O O . LYS A 1 203 ? -14.596 2.079 22.369 1.00 60.00 203 LYS A O 1
ATOM 1551 N N . LEU A 1 204 ? -13.280 3.293 23.732 1.00 59.44 204 LEU A N 1
ATOM 1552 C CA . LEU A 1 204 ? -12.043 3.047 22.991 1.00 59.44 204 LEU A CA 1
ATOM 1553 C C . LEU A 1 204 ? -11.702 1.552 22.995 1.00 59.44 204 LEU A C 1
ATOM 1555 O O . LEU A 1 204 ? -11.498 0.971 21.939 1.00 59.44 204 LEU A O 1
ATOM 1559 N N . MET A 1 205 ? -11.708 0.916 24.169 1.00 57.16 205 MET A N 1
ATOM 1560 C CA . MET A 1 205 ? -11.356 -0.501 24.326 1.00 57.16 205 MET A CA 1
ATOM 1561 C C . MET A 1 205 ? -12.264 -1.451 23.544 1.00 57.16 205 MET A C 1
ATOM 1563 O O . MET A 1 205 ? -11.800 -2.501 23.105 1.00 57.16 205 MET A O 1
ATOM 1567 N N . ALA A 1 206 ? -13.537 -1.094 23.363 1.00 57.31 206 ALA A N 1
ATOM 1568 C CA . ALA A 1 206 ? -14.476 -1.870 22.560 1.00 57.31 206 ALA A CA 1
ATOM 1569 C C . ALA A 1 206 ? -14.107 -1.895 21.064 1.00 57.31 206 ALA A C 1
ATOM 1571 O O . ALA A 1 206 ? -14.431 -2.865 20.390 1.00 57.31 206 ALA A O 1
ATOM 1572 N N . GLY A 1 207 ? -13.410 -0.869 20.562 1.00 49.50 207 GLY A N 1
ATOM 1573 C CA . GLY A 1 207 ? -12.988 -0.768 19.160 1.00 49.50 207 GLY A CA 1
ATOM 1574 C C . GLY A 1 207 ? -11.584 -1.306 18.858 1.00 49.50 207 GLY A C 1
ATOM 1575 O O . GLY A 1 207 ? -11.162 -1.271 17.709 1.00 49.50 207 GLY A O 1
ATOM 1576 N N . LEU A 1 208 ? -10.831 -1.775 19.860 1.00 56.59 208 LEU A N 1
ATOM 1577 C CA . LEU A 1 208 ? -9.460 -2.269 19.673 1.00 56.59 208 LEU A CA 1
ATOM 1578 C C . LEU A 1 208 ? -9.425 -3.795 19.501 1.00 56.59 208 LEU A C 1
ATOM 1580 O O . LEU A 1 208 ? -10.060 -4.516 20.279 1.00 56.59 208 LEU A O 1
ATOM 1584 N N . ASN A 1 209 ? -8.611 -4.280 18.550 1.00 59.94 209 ASN A N 1
ATOM 1585 C CA . ASN A 1 209 ? -8.248 -5.702 18.467 1.00 59.94 209 ASN A CA 1
ATOM 1586 C C . ASN A 1 209 ? -7.399 -6.122 19.673 1.00 59.94 209 ASN A C 1
ATOM 1588 O O . ASN A 1 209 ? -6.906 -5.273 20.416 1.00 59.94 209 ASN A O 1
ATOM 1592 N N . ASP A 1 210 ? -7.205 -7.425 19.869 1.00 65.38 210 ASP A N 1
ATOM 1593 C CA . ASP A 1 210 ? -6.512 -7.948 21.050 1.00 65.38 210 ASP A CA 1
ATOM 1594 C C . ASP A 1 210 ? -5.079 -7.421 21.198 1.00 65.38 210 ASP A C 1
ATOM 1596 O O . ASP A 1 210 ? -4.673 -7.078 22.307 1.00 65.38 210 ASP A O 1
ATOM 1600 N N . ILE A 1 211 ? -4.344 -7.268 20.091 1.00 65.44 211 ILE A N 1
ATOM 1601 C CA . ILE A 1 211 ? -2.978 -6.721 20.097 1.00 65.44 211 ILE A CA 1
ATOM 1602 C C . ILE A 1 211 ? -3.008 -5.241 20.498 1.00 65.44 211 ILE A C 1
ATOM 1604 O O . ILE A 1 211 ? -2.263 -4.812 21.370 1.00 65.44 211 ILE A O 1
ATOM 1608 N N . ALA A 1 212 ? -3.901 -4.444 19.915 1.00 66.88 212 ALA A N 1
ATOM 1609 C CA . ALA A 1 212 ? -4.045 -3.026 20.223 1.00 66.88 212 ALA A CA 1
ATOM 1610 C C . ALA A 1 212 ? -4.557 -2.805 21.656 1.00 66.88 212 ALA A C 1
ATOM 1612 O O . ALA A 1 212 ? -4.135 -1.875 22.342 1.00 66.88 212 ALA A O 1
ATOM 1613 N N . A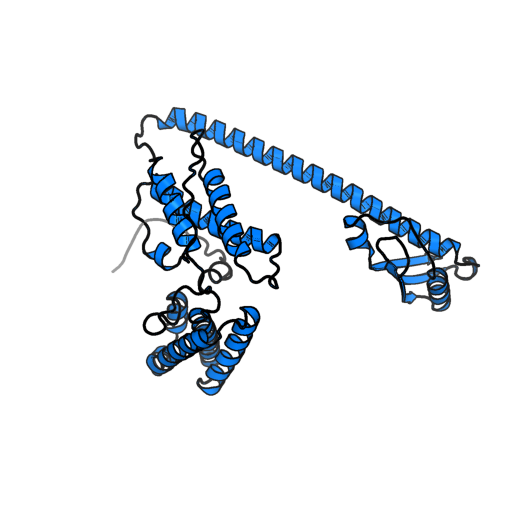RG A 1 213 ? -5.436 -3.683 22.141 1.00 73.94 213 ARG A N 1
ATOM 1614 C CA . ARG A 1 213 ? -5.924 -3.692 23.519 1.00 73.94 213 ARG A CA 1
ATOM 16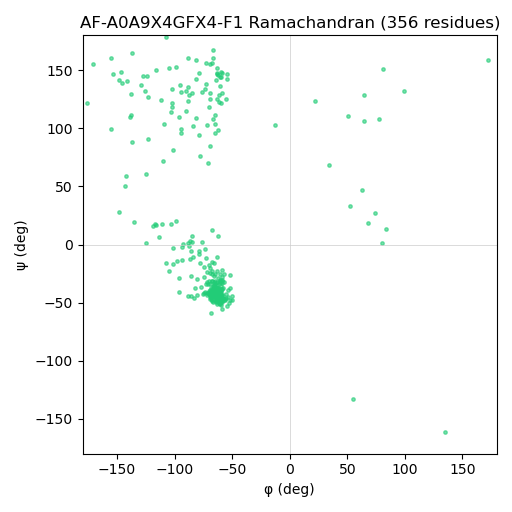15 C C . ARG A 1 213 ? -4.790 -3.962 24.497 1.00 73.94 213 ARG A C 1
ATOM 1617 O O . ARG A 1 213 ? -4.686 -3.279 25.513 1.00 73.94 213 ARG A O 1
ATOM 1624 N N . ASP A 1 214 ? -3.946 -4.932 24.178 1.00 77.38 214 ASP A N 1
ATOM 1625 C CA . ASP A 1 214 ? -2.761 -5.262 24.955 1.00 77.38 214 ASP A CA 1
ATOM 1626 C C . ASP A 1 214 ? -1.755 -4.099 24.952 1.00 77.38 214 ASP A C 1
ATOM 1628 O O . ASP A 1 214 ? -1.377 -3.614 26.017 1.00 77.38 214 ASP A O 1
ATOM 1632 N N . VAL A 1 215 ? -1.460 -3.526 23.779 1.00 78.12 215 VAL A N 1
ATOM 1633 C CA . VAL A 1 215 ? -0.656 -2.299 23.632 1.00 78.12 215 VAL A CA 1
ATOM 1634 C C . VAL A 1 215 ? -1.193 -1.169 24.515 1.00 78.12 215 VAL A C 1
ATOM 1636 O O . VAL A 1 215 ? -0.424 -0.546 25.248 1.00 78.12 215 VAL A O 1
ATOM 1639 N N . TYR A 1 216 ? -2.506 -0.918 24.494 1.00 82.75 216 TYR A N 1
ATOM 1640 C CA . TYR A 1 216 ? -3.140 0.108 25.324 1.00 82.75 216 TYR A CA 1
ATOM 1641 C C . TYR A 1 216 ? -2.999 -0.190 26.822 1.00 82.75 216 TYR A C 1
ATOM 1643 O O . TYR A 1 216 ? -2.679 0.702 27.606 1.00 82.75 216 TYR A O 1
ATOM 1651 N N . LEU A 1 217 ? -3.266 -1.425 27.254 1.00 82.56 217 LEU A N 1
ATOM 1652 C CA . LEU A 1 217 ? -3.247 -1.798 28.671 1.00 82.56 217 LEU A CA 1
ATOM 1653 C C . LEU A 1 217 ? -1.829 -1.791 29.246 1.00 82.56 217 LEU A C 1
ATOM 1655 O O . LEU A 1 217 ? -1.619 -1.288 30.354 1.00 82.56 217 LEU A O 1
ATOM 1659 N N . GLN A 1 218 ? -0.854 -2.294 28.489 1.00 84.19 218 GLN A N 1
ATOM 1660 C CA . GLN A 1 218 ? 0.557 -2.235 28.854 1.00 84.19 218 GLN A CA 1
ATOM 1661 C C . GLN A 1 218 ? 1.014 -0.784 28.997 1.00 84.19 218 GLN A C 1
ATOM 1663 O O . GLN A 1 218 ? 1.580 -0.396 30.023 1.00 84.19 218 GLN A O 1
ATOM 1668 N N . SER A 1 219 ? 0.704 0.050 28.006 1.00 81.69 219 SER A N 1
ATOM 1669 C CA . SER A 1 219 ? 1.120 1.445 28.008 1.00 81.69 219 SER A CA 1
ATOM 1670 C C . SER A 1 219 ? 0.400 2.269 29.086 1.00 81.69 219 SER A C 1
ATOM 1672 O O . SER A 1 219 ? 1.017 3.121 29.730 1.00 81.69 219 SER A O 1
ATOM 1674 N N . TYR A 1 220 ? -0.863 1.953 29.386 1.00 83.88 220 TYR A N 1
ATOM 1675 C CA . TYR A 1 220 ? -1.614 2.503 30.516 1.00 83.88 220 TYR A CA 1
ATOM 1676 C C . TYR A 1 220 ? -0.967 2.170 31.859 1.00 83.88 220 TYR A C 1
ATOM 1678 O O . TYR A 1 220 ? -0.778 3.062 32.690 1.00 83.88 220 TYR A O 1
ATOM 1686 N N . LYS A 1 221 ? -0.568 0.909 32.068 1.00 85.12 221 LYS A N 1
ATOM 1687 C CA . LYS A 1 221 ? 0.145 0.486 33.280 1.00 85.12 221 LYS A CA 1
ATOM 1688 C C . LYS A 1 221 ? 1.443 1.277 33.447 1.00 85.12 221 LYS A C 1
ATOM 1690 O O . LYS A 1 221 ? 1.676 1.824 34.523 1.00 85.12 221 LYS A O 1
ATOM 1695 N N . ILE A 1 222 ? 2.232 1.423 32.382 1.00 81.69 222 ILE A N 1
ATOM 1696 C CA . ILE A 1 222 ? 3.474 2.211 32.401 1.00 81.69 222 ILE A CA 1
ATOM 1697 C C . ILE A 1 222 ? 3.193 3.696 32.687 1.00 81.69 222 ILE A C 1
ATOM 1699 O O . ILE A 1 222 ? 3.886 4.315 33.492 1.00 81.69 222 ILE A O 1
ATOM 1703 N N . GLY A 1 223 ? 2.161 4.283 32.077 1.00 78.12 223 GLY A N 1
ATOM 1704 C CA . GLY A 1 223 ? 1.760 5.661 32.363 1.00 78.12 223 GLY A CA 1
ATOM 1705 C C . GLY A 1 223 ? 1.362 5.855 33.829 1.00 78.12 223 GLY A C 1
ATOM 1706 O O . GLY A 1 223 ? 1.745 6.845 34.451 1.00 78.12 223 GLY A O 1
ATOM 1707 N N . SER A 1 224 ? 0.642 4.890 34.406 1.00 81.88 224 SER A N 1
ATOM 1708 C CA . SER A 1 224 ? 0.142 4.958 35.785 1.00 81.88 224 SER A CA 1
ATOM 1709 C C . SER A 1 224 ? 1.237 4.914 36.855 1.00 81.88 224 SER A C 1
ATOM 1711 O O . SER A 1 224 ? 1.048 5.481 37.931 1.00 81.88 224 SER A O 1
ATOM 1713 N N . THR A 1 225 ? 2.399 4.318 36.557 1.00 80.50 225 THR A N 1
ATOM 1714 C CA . THR A 1 225 ? 3.570 4.323 37.453 1.00 80.50 225 THR A CA 1
ATOM 1715 C C . THR A 1 225 ? 4.353 5.638 37.413 1.00 80.50 225 THR A C 1
ATOM 1717 O O . THR A 1 225 ? 5.251 5.842 38.227 1.00 80.50 225 THR A O 1
ATOM 1720 N N . HIS A 1 226 ? 3.976 6.560 36.521 1.00 74.38 226 HIS A N 1
ATOM 1721 C CA . HIS A 1 226 ? 4.574 7.885 36.371 1.00 74.38 226 HIS A CA 1
ATOM 1722 C C . HIS A 1 226 ? 3.501 8.982 36.491 1.00 74.38 226 HIS A C 1
ATOM 1724 O O . HIS A 1 226 ? 3.282 9.711 35.527 1.00 74.38 226 HIS A O 1
ATOM 1730 N N . PRO A 1 227 ? 2.784 9.119 37.623 1.00 65.94 227 PRO A N 1
ATOM 1731 C CA . PRO A 1 227 ? 1.674 10.061 37.745 1.00 65.94 227 PRO A CA 1
ATOM 1732 C C . PRO A 1 227 ? 2.130 11.518 37.606 1.00 65.94 227 PRO A C 1
ATOM 1734 O O . PRO A 1 227 ? 3.177 11.925 38.114 1.00 65.94 227 PRO A O 1
ATOM 1737 N N . LYS A 1 228 ? 1.310 12.339 36.945 1.00 59.88 228 LYS A N 1
ATOM 1738 C CA . LYS A 1 228 ? 1.542 13.784 36.843 1.00 59.88 228 LYS A CA 1
ATOM 1739 C C . LYS A 1 228 ? 1.395 14.435 38.230 1.00 59.88 228 LYS A C 1
ATOM 1741 O O . LYS A 1 228 ? 0.283 14.548 38.737 1.00 59.88 228 LYS A O 1
ATOM 1746 N N . LEU A 1 229 ? 2.506 14.864 38.842 1.00 46.41 229 LEU A N 1
ATOM 1747 C CA . LEU A 1 229 ? 2.506 15.573 40.130 1.00 46.41 229 LEU A CA 1
ATOM 1748 C C . LEU A 1 229 ? 1.695 16.875 40.023 1.00 46.41 229 LEU A C 1
ATOM 1750 O O . LEU A 1 229 ? 1.988 17.743 39.200 1.00 46.41 229 LEU A O 1
ATOM 1754 N N . SER A 1 230 ? 0.663 17.001 40.852 1.00 43.91 230 SER A N 1
ATOM 1755 C CA . SER A 1 230 ? -0.205 18.172 40.930 1.00 43.91 230 SER A CA 1
ATOM 1756 C C . SER A 1 230 ? 0.269 19.129 42.031 1.00 43.91 230 SER A C 1
ATOM 1758 O O . SER A 1 230 ? -0.111 18.962 43.187 1.00 43.91 230 SER A O 1
ATOM 1760 N N . SER A 1 231 ? 1.051 20.161 41.700 1.00 40.34 231 SER A N 1
ATOM 1761 C CA . SER A 1 231 ? 1.032 21.404 42.488 1.00 40.34 231 SER A CA 1
ATOM 1762 C C . SER A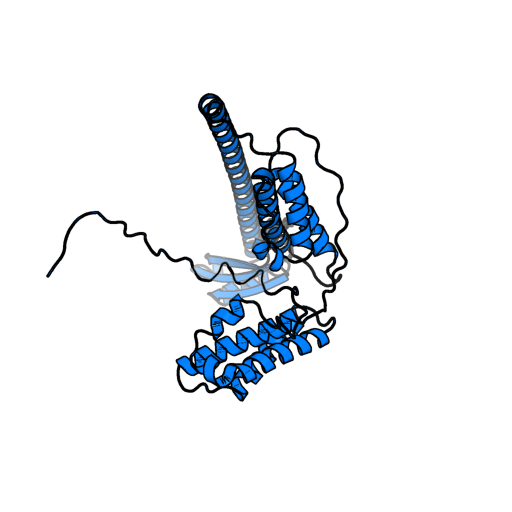 1 231 ? 1.323 22.647 41.622 1.00 40.34 231 SER A C 1
ATOM 1764 O O . SER A 1 231 ? 2.137 22.572 40.696 1.00 40.34 231 SER A O 1
ATOM 1766 N N . PRO A 1 232 ? 0.645 23.792 41.858 1.00 42.72 232 PRO A N 1
ATOM 1767 C CA . PRO A 1 232 ? 0.787 24.986 41.020 1.00 42.72 232 PRO A CA 1
ATOM 1768 C C . PRO A 1 232 ? 2.087 25.787 41.209 1.00 42.72 232 PRO A C 1
ATOM 1770 O O . PRO A 1 232 ? 2.443 26.546 40.312 1.00 42.72 232 PRO A O 1
ATOM 1773 N N . GLU A 1 233 ? 2.807 25.633 42.324 1.00 44.38 233 GLU A N 1
ATOM 1774 C CA . GLU A 1 233 ? 3.892 26.555 42.722 1.00 44.38 233 GLU A CA 1
ATOM 1775 C C . GLU A 1 233 ? 5.277 26.238 42.131 1.00 44.38 233 GLU A C 1
ATOM 1777 O O . GLU A 1 233 ? 6.156 27.093 42.131 1.00 44.38 233 GLU A O 1
ATOM 1782 N N . GLN A 1 234 ? 5.487 25.058 41.536 1.00 47.06 234 GLN A N 1
ATOM 1783 C CA . GLN A 1 234 ? 6.728 24.754 40.797 1.00 47.06 234 GLN A CA 1
ATOM 1784 C C . GLN A 1 234 ? 6.677 25.173 39.316 1.00 47.06 234 GLN A C 1
ATOM 1786 O O . GLN A 1 234 ? 7.653 24.998 38.581 1.00 47.06 234 GLN A O 1
ATOM 1791 N N . ASN A 1 235 ? 5.551 25.729 38.856 1.00 49.84 235 ASN A N 1
ATOM 1792 C CA . ASN A 1 235 ? 5.275 25.864 37.430 1.00 49.84 235 ASN A CA 1
ATOM 1793 C C . ASN A 1 235 ? 6.102 26.914 36.698 1.00 49.84 235 ASN A C 1
ATOM 1795 O O . ASN A 1 235 ? 6.275 26.740 35.503 1.00 49.84 235 ASN A O 1
ATOM 1799 N N . ASP A 1 236 ? 6.664 27.944 37.325 1.00 49.72 236 ASP A N 1
ATOM 1800 C CA . ASP A 1 236 ? 7.401 28.949 36.544 1.00 49.72 236 ASP A CA 1
ATOM 1801 C C . ASP A 1 236 ? 8.848 28.523 36.249 1.00 49.72 236 ASP A C 1
ATOM 1803 O O . ASP A 1 236 ? 9.254 28.513 35.086 1.00 49.72 236 ASP A O 1
ATOM 1807 N N . ALA A 1 237 ? 9.588 28.022 37.245 1.00 51.25 237 ALA A N 1
ATOM 1808 C CA . ALA A 1 237 ? 10.960 27.538 37.046 1.00 51.25 237 ALA A CA 1
ATOM 1809 C C . ALA A 1 237 ? 11.021 26.223 36.242 1.00 51.25 237 ALA A C 1
ATOM 1811 O O . ALA A 1 237 ? 11.941 26.006 35.446 1.00 51.25 237 ALA A O 1
ATOM 1812 N N . VAL A 1 238 ? 10.025 25.342 36.409 1.00 51.81 238 VAL A N 1
ATOM 1813 C CA . VAL A 1 238 ? 9.920 24.099 35.630 1.00 51.81 238 VAL A CA 1
ATOM 1814 C C . VAL A 1 238 ? 9.398 24.376 34.221 1.00 51.81 238 VAL A C 1
ATOM 1816 O O . VAL A 1 238 ? 9.905 23.760 33.289 1.00 51.81 238 VAL A O 1
ATOM 1819 N N . ARG A 1 239 ? 8.469 25.323 34.008 1.00 49.47 239 ARG A N 1
ATOM 1820 C CA . ARG A 1 239 ? 8.048 25.734 32.653 1.00 49.47 239 ARG A CA 1
ATOM 1821 C C . ARG A 1 239 ? 9.188 26.399 31.900 1.00 49.47 239 ARG A C 1
ATOM 1823 O O . ARG A 1 239 ? 9.329 26.141 30.714 1.00 49.47 239 ARG A O 1
ATOM 1830 N N . GLU A 1 240 ? 10.030 27.191 32.552 1.00 56.12 240 GLU A N 1
ATOM 1831 C CA . GLU A 1 240 ? 11.177 27.813 31.889 1.00 56.12 240 GLU A CA 1
ATOM 1832 C C . GLU A 1 240 ? 12.248 26.780 31.500 1.00 56.12 240 GLU A C 1
ATOM 1834 O O . GLU A 1 240 ? 12.663 26.738 30.341 1.00 56.12 240 GLU A O 1
ATOM 1839 N N . LYS A 1 241 ? 12.602 25.847 32.401 1.00 55.91 241 LYS A N 1
ATOM 1840 C CA . LYS A 1 241 ? 13.504 24.726 32.073 1.00 55.91 241 LYS A CA 1
ATOM 1841 C C . LYS A 1 241 ? 12.909 23.751 31.055 1.00 55.91 241 LYS A C 1
ATOM 1843 O O . LYS A 1 241 ? 13.634 23.282 30.179 1.00 55.91 241 LYS A O 1
ATOM 1848 N N . LYS A 1 242 ? 11.609 23.456 31.128 1.00 54.56 242 LYS A N 1
ATOM 1849 C CA . LYS A 1 242 ? 10.897 22.601 30.168 1.00 54.56 242 LYS A CA 1
ATOM 1850 C C . LYS A 1 242 ? 10.810 23.269 28.801 1.00 54.56 242 LYS A C 1
ATOM 1852 O O . LYS A 1 242 ? 11.142 22.624 27.822 1.00 54.56 242 LYS A O 1
ATOM 1857 N N . ASN A 1 243 ? 10.491 24.560 28.729 1.00 56.94 243 ASN A N 1
ATOM 1858 C CA . ASN A 1 243 ? 10.487 25.317 27.477 1.00 56.94 243 ASN A CA 1
ATOM 1859 C C . ASN A 1 243 ? 11.896 25.421 26.878 1.00 56.94 243 ASN A C 1
ATOM 1861 O O . ASN A 1 243 ? 12.047 25.309 25.665 1.00 56.94 243 ASN A O 1
ATOM 1865 N N . ALA A 1 244 ? 12.934 25.605 27.700 1.00 62.69 244 ALA A N 1
ATOM 1866 C CA . ALA A 1 244 ? 14.322 25.600 27.242 1.00 62.69 244 ALA A CA 1
ATOM 1867 C C . ALA A 1 244 ? 14.750 24.214 26.730 1.00 62.69 244 ALA A C 1
ATOM 1869 O O . ALA A 1 244 ? 15.384 24.111 25.683 1.00 62.69 244 ALA A O 1
ATOM 1870 N N . THR A 1 245 ? 14.342 23.144 27.415 1.00 61.84 245 THR A N 1
ATOM 1871 C CA . THR A 1 245 ? 14.634 21.759 27.013 1.00 61.84 245 THR A CA 1
ATOM 1872 C C . THR A 1 245 ? 13.848 21.362 25.762 1.00 61.84 245 THR A C 1
ATOM 1874 O O . THR A 1 245 ? 14.417 20.781 24.847 1.00 61.84 245 THR A O 1
ATOM 1877 N N . GLU A 1 246 ? 12.572 21.731 25.655 1.00 57.78 246 GLU A N 1
ATOM 1878 C CA . GLU A 1 246 ? 11.742 21.511 24.465 1.00 57.78 246 GLU A CA 1
ATOM 1879 C C . GLU A 1 246 ? 12.253 22.312 23.265 1.00 57.78 246 GLU A C 1
ATOM 1881 O O . GLU A 1 246 ? 12.280 21.781 22.156 1.00 57.78 246 GLU A O 1
ATOM 1886 N N . ARG A 1 247 ? 12.728 23.550 23.468 1.00 66.31 247 ARG A N 1
ATOM 1887 C CA . ARG A 1 247 ? 13.427 24.317 22.425 1.00 66.31 247 ARG A CA 1
ATOM 1888 C C . ARG A 1 247 ? 14.712 23.616 21.999 1.00 66.31 247 ARG A C 1
ATOM 1890 O O . ARG A 1 247 ? 14.874 23.380 20.809 1.00 66.31 247 ARG A O 1
ATOM 1897 N N . ALA A 1 248 ? 15.549 23.178 22.937 1.00 68.19 248 ALA A N 1
ATOM 1898 C CA . ALA A 1 248 ? 16.790 22.469 22.629 1.00 68.19 248 ALA A CA 1
ATOM 1899 C C . ALA A 1 248 ? 16.551 21.117 21.922 1.00 68.19 248 ALA A C 1
ATOM 1901 O O . ALA A 1 248 ? 17.283 20.756 21.002 1.00 68.19 248 ALA A O 1
ATOM 1902 N N . VAL A 1 249 ? 15.511 20.367 22.303 1.00 66.75 249 VAL A N 1
ATOM 1903 C CA . VAL A 1 249 ? 15.118 19.108 21.645 1.00 66.75 249 VAL A CA 1
ATOM 1904 C C . VAL A 1 249 ? 14.542 19.378 20.255 1.00 66.75 249 VAL A C 1
ATOM 1906 O O . VAL A 1 249 ? 14.901 18.687 19.303 1.00 66.75 249 VAL A O 1
ATOM 1909 N N . LYS A 1 250 ? 13.697 20.405 20.100 1.00 62.97 250 LYS A N 1
ATOM 1910 C CA . LYS A 1 250 ? 13.154 20.819 18.799 1.00 62.97 250 LYS A CA 1
ATOM 1911 C C . LYS A 1 250 ? 14.254 21.322 17.866 1.00 62.97 250 LYS A C 1
ATOM 1913 O O . LYS A 1 250 ? 14.244 20.976 16.691 1.00 62.97 250 LYS A O 1
ATOM 1918 N N . GLU A 1 251 ? 15.225 22.069 18.379 1.00 71.62 251 GLU A N 1
ATOM 1919 C CA . GLU A 1 251 ? 16.403 22.521 17.636 1.00 71.62 251 GLU A CA 1
ATOM 1920 C C . GLU A 1 251 ? 17.285 21.347 17.216 1.00 71.62 251 GLU A C 1
ATOM 1922 O O . GLU A 1 251 ? 17.637 21.257 16.044 1.00 71.62 251 GLU A O 1
ATOM 1927 N N . LYS A 1 252 ? 17.565 20.391 18.113 1.00 72.19 252 LYS A N 1
ATOM 1928 C CA . LYS A 1 252 ? 18.305 19.166 17.766 1.00 72.19 252 LYS A CA 1
ATOM 1929 C C . LYS A 1 252 ? 17.569 18.311 16.733 1.00 72.19 252 LYS A C 1
ATOM 1931 O O . LYS A 1 252 ? 18.194 17.838 15.787 1.00 72.19 252 LYS A O 1
ATOM 1936 N N . ARG A 1 253 ? 16.248 18.145 16.861 1.00 71.81 253 ARG A N 1
ATOM 1937 C CA . ARG A 1 253 ? 15.418 17.417 15.885 1.00 71.81 253 ARG A CA 1
ATOM 1938 C C . ARG A 1 253 ? 15.400 18.127 14.533 1.00 71.81 253 ARG A C 1
ATOM 1940 O O . ARG A 1 253 ? 15.582 17.480 13.507 1.00 71.81 253 ARG A O 1
ATOM 1947 N N . ASN A 1 254 ? 15.232 19.447 14.524 1.00 67.19 254 ASN A N 1
ATOM 1948 C CA . ASN A 1 254 ? 15.277 20.245 13.302 1.00 67.19 254 ASN A CA 1
ATOM 1949 C C . ASN A 1 254 ? 16.664 20.185 12.652 1.00 67.19 254 ASN A C 1
ATOM 1951 O O . ASN A 1 254 ? 16.751 20.019 11.440 1.00 67.19 254 ASN A O 1
ATOM 1955 N N . ALA A 1 255 ? 17.743 20.246 13.437 1.00 76.06 255 ALA A N 1
ATOM 1956 C CA . ALA A 1 255 ? 19.107 20.090 12.944 1.00 76.06 255 ALA A CA 1
ATOM 1957 C C . ALA A 1 255 ? 19.338 18.695 12.340 1.00 76.06 255 ALA A C 1
ATOM 1959 O O . ALA A 1 255 ? 19.905 18.595 11.254 1.00 76.06 255 ALA A O 1
ATOM 1960 N N . ALA A 1 256 ? 18.832 17.633 12.977 1.00 71.25 256 ALA A N 1
ATOM 1961 C CA . ALA A 1 256 ? 18.904 16.269 12.453 1.00 71.25 256 ALA A CA 1
ATOM 1962 C C . ALA A 1 256 ? 18.115 16.106 11.141 1.00 71.25 256 ALA A C 1
ATOM 1964 O O . ALA A 1 256 ? 18.627 15.516 10.193 1.00 71.25 256 ALA A O 1
ATOM 1965 N N . ILE A 1 257 ? 16.914 16.690 11.039 1.00 61.44 257 ILE A N 1
ATOM 1966 C CA . ILE A 1 257 ? 16.118 16.705 9.798 1.00 61.44 257 ILE A CA 1
ATOM 1967 C C . ILE A 1 257 ? 16.845 17.486 8.697 1.00 61.44 257 ILE A C 1
ATOM 1969 O O . ILE A 1 257 ? 16.931 17.019 7.564 1.00 61.44 257 ILE A O 1
ATOM 1973 N N . ILE A 1 258 ? 17.408 18.657 9.009 1.00 75.06 258 ILE A N 1
ATOM 1974 C CA . ILE A 1 258 ? 18.172 19.462 8.046 1.00 75.06 258 ILE A CA 1
ATOM 1975 C C . ILE A 1 258 ? 19.411 18.697 7.564 1.00 75.06 258 ILE A C 1
ATOM 1977 O O . ILE A 1 258 ? 19.711 18.709 6.368 1.00 75.06 258 ILE A O 1
ATOM 1981 N N . GLN A 1 259 ? 20.108 18.006 8.466 1.00 77.56 259 GLN A N 1
ATOM 1982 C CA . GLN A 1 259 ? 21.269 17.188 8.133 1.00 77.56 259 GLN A CA 1
ATOM 1983 C C . GLN A 1 259 ? 20.886 15.980 7.272 1.00 77.56 259 GLN A C 1
ATOM 1985 O O . GLN A 1 259 ? 21.572 15.703 6.290 1.00 77.56 259 GLN A O 1
ATOM 1990 N N . GLN A 1 260 ? 19.788 15.295 7.595 1.00 69.00 260 GLN A N 1
ATOM 1991 C CA . GLN A 1 260 ? 19.292 14.171 6.805 1.00 69.00 260 GLN A CA 1
ATOM 1992 C C . GLN A 1 260 ? 18.868 14.630 5.406 1.00 69.00 260 GLN A C 1
ATOM 1994 O O . GLN A 1 260 ? 19.373 14.109 4.420 1.00 69.00 260 GLN A O 1
ATOM 1999 N N . ASN A 1 261 ? 18.083 15.706 5.307 1.00 67.88 261 ASN A N 1
ATOM 2000 C CA . ASN A 1 261 ? 17.695 16.301 4.027 1.00 67.88 261 ASN A CA 1
ATOM 2001 C C . ASN A 1 261 ? 18.909 16.743 3.197 1.00 67.88 261 ASN A C 1
ATOM 2003 O O . ASN A 1 261 ? 18.876 16.704 1.969 1.00 67.88 261 ASN A O 1
ATOM 2007 N N . ARG A 1 262 ? 19.992 17.195 3.843 1.00 79.50 262 ARG A N 1
ATOM 2008 C CA . ARG A 1 262 ? 21.244 17.512 3.149 1.00 79.50 262 ARG A CA 1
ATOM 2009 C C . ARG A 1 262 ? 21.901 16.252 2.589 1.00 79.50 262 ARG A C 1
ATOM 2011 O O . ARG A 1 262 ? 22.236 16.258 1.410 1.00 79.50 262 ARG A O 1
ATOM 2018 N N . LYS A 1 263 ? 22.025 15.188 3.388 1.00 76.44 263 LYS A N 1
ATOM 2019 C CA . LYS A 1 263 ? 22.570 13.898 2.935 1.00 76.44 263 LYS A CA 1
ATOM 2020 C C . LYS A 1 263 ? 21.739 13.290 1.807 1.00 76.44 263 LYS A C 1
ATOM 2022 O O . LYS A 1 263 ? 22.307 12.817 0.831 1.00 76.44 263 LYS A O 1
ATOM 2027 N N . ASP A 1 264 ? 20.415 13.361 1.900 1.00 68.62 264 ASP A N 1
ATOM 2028 C CA . ASP A 1 264 ? 19.511 12.833 0.876 1.00 68.62 264 ASP A CA 1
ATOM 2029 C C . ASP A 1 264 ? 19.618 13.639 -0.425 1.00 68.62 264 ASP A C 1
ATOM 2031 O O . ASP A 1 264 ? 19.695 13.057 -1.504 1.00 68.62 264 ASP A O 1
ATOM 2035 N N . ARG A 1 265 ? 19.727 14.975 -0.343 1.00 74.38 265 ARG A N 1
ATOM 2036 C CA . ARG A 1 265 ? 20.013 15.820 -1.516 1.00 74.38 265 ARG A CA 1
ATOM 2037 C C . ARG A 1 265 ? 21.376 15.520 -2.129 1.00 74.38 265 ARG A C 1
ATOM 2039 O O . ARG A 1 265 ? 21.479 15.466 -3.349 1.00 74.38 265 ARG A O 1
ATOM 2046 N N . GLU A 1 266 ? 22.409 15.327 -1.314 1.00 80.38 266 GLU A N 1
ATOM 2047 C CA . GLU A 1 266 ? 23.744 14.944 -1.787 1.00 80.38 266 GLU A CA 1
ATOM 2048 C C . GLU A 1 266 ? 23.700 13.574 -2.484 1.00 80.38 266 GLU A C 1
ATOM 2050 O O . GLU A 1 266 ? 24.173 13.456 -3.615 1.00 80.38 266 GLU A O 1
ATOM 2055 N N . LYS A 1 267 ? 23.034 12.572 -1.891 1.00 77.62 267 LYS A N 1
ATOM 2056 C CA . LYS A 1 267 ? 22.827 11.251 -2.506 1.00 77.62 267 LYS A CA 1
ATOM 2057 C C . LYS A 1 267 ? 22.055 11.358 -3.826 1.00 77.62 267 LYS A C 1
ATOM 2059 O O . LYS A 1 267 ? 22.465 10.763 -4.820 1.00 77.62 267 LYS A O 1
ATOM 2064 N N . GLN A 1 268 ? 20.986 12.155 -3.863 1.00 72.81 268 GLN A N 1
ATOM 2065 C CA . GLN A 1 268 ? 20.191 12.388 -5.070 1.00 72.81 268 GLN A CA 1
ATOM 2066 C C . GLN A 1 268 ? 21.009 13.076 -6.170 1.00 72.81 268 GLN A C 1
ATOM 2068 O O . GLN A 1 268 ? 20.904 12.697 -7.332 1.00 72.81 268 GLN A O 1
ATOM 2073 N N . MET A 1 269 ? 21.836 14.070 -5.829 1.00 79.25 269 MET A N 1
ATOM 2074 C CA . MET A 1 269 ? 22.709 14.746 -6.796 1.00 79.25 269 MET A CA 1
ATOM 2075 C C . MET A 1 269 ? 23.746 13.788 -7.384 1.00 79.25 269 MET A C 1
ATOM 2077 O O . MET A 1 269 ? 23.927 13.770 -8.601 1.00 79.25 269 MET A O 1
ATOM 2081 N N . VAL A 1 270 ? 24.379 12.959 -6.548 1.00 83.12 270 VAL A N 1
ATOM 2082 C CA . VAL A 1 270 ? 25.331 11.935 -7.005 1.00 83.12 270 VAL A CA 1
ATOM 2083 C C . VAL A 1 270 ? 24.642 10.930 -7.928 1.00 83.12 270 VAL A C 1
ATOM 2085 O O . VAL A 1 270 ? 25.150 10.658 -9.015 1.00 83.12 270 VAL A O 1
ATOM 2088 N N . MET A 1 271 ? 23.461 10.435 -7.551 1.00 83.25 271 MET A N 1
ATOM 2089 C CA . MET A 1 271 ? 22.686 9.512 -8.382 1.00 83.25 271 MET A CA 1
ATOM 2090 C C . MET A 1 271 ? 22.289 10.151 -9.719 1.00 83.25 271 MET A C 1
ATOM 2092 O O . MET A 1 271 ? 22.506 9.551 -10.767 1.00 83.25 271 MET A O 1
ATOM 2096 N N . ASN A 1 272 ? 21.770 11.384 -9.715 1.00 80.19 272 ASN A N 1
ATOM 2097 C CA . ASN A 1 272 ? 21.404 12.102 -10.939 1.00 80.19 272 ASN A CA 1
ATOM 2098 C C . ASN A 1 272 ? 22.613 12.286 -11.869 1.00 80.19 272 ASN A C 1
ATOM 2100 O O . ASN A 1 272 ? 22.486 12.127 -13.083 1.00 80.19 272 ASN A O 1
ATOM 2104 N N . HIS A 1 273 ? 23.789 12.583 -11.311 1.00 86.06 273 HIS A N 1
ATOM 2105 C CA . HIS A 1 273 ? 25.019 12.693 -12.088 1.00 86.06 273 HIS A CA 1
ATOM 2106 C C . HIS A 1 273 ? 25.416 11.351 -12.721 1.00 86.06 273 HIS A C 1
ATOM 2108 O O . HIS A 1 273 ? 25.716 11.300 -13.912 1.00 86.06 273 HIS A O 1
ATOM 2114 N N . GLN A 1 274 ? 25.349 10.252 -11.965 1.00 84.12 274 GLN A N 1
ATOM 2115 C CA . GLN A 1 274 ? 25.630 8.903 -12.473 1.00 84.12 274 GLN A CA 1
ATOM 2116 C C . GLN A 1 274 ? 24.635 8.462 -13.555 1.00 84.12 274 GLN A C 1
ATOM 2118 O O . GLN A 1 274 ? 25.029 7.842 -14.545 1.00 84.12 274 GLN A O 1
ATOM 2123 N N . VAL A 1 275 ? 23.355 8.816 -13.400 1.00 84.69 275 VAL A N 1
ATOM 2124 C CA . VAL A 1 275 ? 22.317 8.598 -14.416 1.00 84.69 275 VAL A CA 1
ATOM 2125 C C . VAL A 1 275 ? 22.690 9.336 -15.703 1.00 84.69 275 VAL A C 1
ATOM 2127 O O . VAL A 1 275 ? 22.774 8.717 -16.760 1.00 84.69 275 VAL A O 1
ATOM 2130 N N . GLN A 1 276 ? 22.997 10.634 -15.622 1.00 87.44 276 GLN A N 1
ATOM 2131 C CA . GLN A 1 276 ? 23.390 11.434 -16.788 1.00 87.44 276 GLN A CA 1
ATOM 2132 C C . GLN A 1 276 ? 24.643 10.887 -17.483 1.00 87.44 276 GLN A C 1
ATOM 2134 O O . GLN A 1 276 ? 24.667 10.785 -18.710 1.00 87.44 276 GLN A O 1
ATOM 2139 N N . GLN A 1 277 ? 25.658 10.489 -16.713 1.00 89.50 277 GLN A N 1
ATOM 2140 C CA . GLN A 1 277 ? 26.866 9.859 -17.246 1.00 89.50 277 GLN A CA 1
ATOM 2141 C C . GLN A 1 277 ? 26.543 8.560 -17.988 1.00 89.50 277 GLN A C 1
ATOM 2143 O O . GLN A 1 277 ? 27.021 8.361 -19.100 1.00 89.50 277 GLN A O 1
ATOM 2148 N N . SER A 1 278 ? 25.693 7.707 -17.416 1.00 89.06 278 SER A N 1
ATOM 2149 C CA . SER A 1 278 ? 25.324 6.421 -18.017 1.00 89.06 278 SER A CA 1
ATOM 2150 C C . SER A 1 278 ? 24.536 6.601 -19.320 1.00 89.06 278 SER A C 1
ATOM 2152 O O . SER A 1 278 ? 24.817 5.915 -20.303 1.00 89.06 278 SER A O 1
ATOM 2154 N N . VAL A 1 279 ? 23.613 7.572 -19.374 1.00 91.50 279 VAL A N 1
ATOM 2155 C CA . VAL A 1 279 ? 22.888 7.929 -20.610 1.00 91.50 279 VAL A CA 1
ATOM 2156 C C . VAL A 1 279 ? 23.844 8.454 -21.676 1.00 91.50 279 VAL A C 1
ATOM 2158 O O . VAL A 1 279 ? 23.760 8.041 -22.833 1.00 91.50 279 VAL A O 1
ATOM 2161 N N . ALA A 1 280 ? 24.777 9.332 -21.302 1.00 91.56 280 ALA A N 1
ATOM 2162 C CA . ALA A 1 280 ? 25.774 9.860 -22.226 1.00 91.56 280 ALA A CA 1
ATOM 2163 C C . ALA A 1 280 ? 26.696 8.751 -22.756 1.00 91.56 280 ALA A C 1
ATOM 2165 O O . ALA A 1 280 ? 26.930 8.674 -23.960 1.00 91.56 280 ALA A O 1
ATOM 2166 N N . SER A 1 281 ? 27.171 7.853 -21.888 1.00 93.00 281 SER A N 1
ATOM 2167 C CA . SER A 1 281 ? 27.969 6.689 -22.285 1.00 93.00 281 SER A CA 1
ATOM 2168 C C . SER A 1 281 ? 27.211 5.781 -23.246 1.00 93.00 281 SER A C 1
ATOM 2170 O O . SER A 1 281 ? 27.783 5.362 -24.250 1.00 93.00 281 SER A O 1
ATOM 2172 N N . LEU A 1 282 ? 25.928 5.516 -22.984 1.00 93.75 282 LEU A N 1
ATOM 2173 C CA . LEU A 1 282 ? 25.096 4.699 -23.861 1.00 93.75 282 LEU A CA 1
ATOM 2174 C C . LEU A 1 282 ? 24.913 5.359 -25.229 1.00 93.75 282 LEU A C 1
ATOM 2176 O O . LEU A 1 282 ? 25.171 4.728 -26.252 1.00 93.75 282 LEU A O 1
ATOM 2180 N N . ARG A 1 283 ? 24.534 6.642 -25.255 1.00 94.06 283 ARG A N 1
ATOM 2181 C CA . ARG A 1 283 ? 24.391 7.410 -26.497 1.00 94.06 283 ARG A CA 1
ATOM 2182 C C . ARG A 1 283 ? 25.689 7.406 -27.302 1.00 94.06 283 ARG A C 1
ATOM 2184 O O . ARG A 1 283 ? 25.652 7.136 -28.496 1.00 94.06 283 ARG A O 1
ATOM 2191 N N . ASN A 1 284 ? 26.823 7.670 -26.656 1.00 92.69 284 ASN A N 1
ATOM 2192 C CA . ASN A 1 284 ? 28.127 7.705 -27.314 1.00 92.69 284 ASN A CA 1
ATOM 2193 C C . ASN A 1 284 ? 28.519 6.332 -27.867 1.00 92.69 284 ASN A C 1
ATOM 2195 O O . ASN A 1 284 ? 29.006 6.255 -28.991 1.00 92.69 284 ASN A O 1
ATOM 2199 N N . ALA A 1 285 ? 28.268 5.252 -27.122 1.00 94.38 285 ALA A N 1
ATOM 2200 C CA . ALA A 1 285 ? 28.538 3.892 -27.582 1.00 94.38 285 ALA A CA 1
ATOM 2201 C C . ALA A 1 285 ? 27.690 3.513 -28.808 1.00 94.38 285 ALA A C 1
ATOM 2203 O O . ALA A 1 285 ? 28.191 2.858 -29.721 1.00 94.38 285 ALA A O 1
ATOM 2204 N N . VAL A 1 286 ? 26.429 3.957 -28.858 1.00 93.56 286 VAL A N 1
ATOM 2205 C CA . VAL A 1 286 ? 25.573 3.796 -30.043 1.00 93.56 286 VAL A CA 1
ATOM 2206 C C . VAL A 1 286 ? 26.099 4.652 -31.200 1.00 93.56 286 VAL A C 1
ATOM 2208 O O . VAL A 1 286 ? 26.315 4.128 -32.288 1.00 93.56 286 VAL A O 1
ATOM 2211 N N . MET A 1 287 ? 26.392 5.935 -30.969 1.00 90.69 287 MET A N 1
ATOM 2212 C CA . MET A 1 287 ? 26.897 6.845 -32.008 1.00 90.69 287 MET A CA 1
ATOM 2213 C C . MET A 1 287 ? 28.220 6.377 -32.624 1.00 90.69 287 MET A C 1
ATOM 2215 O O . MET A 1 287 ? 28.387 6.477 -33.831 1.00 90.69 287 MET A O 1
ATOM 2219 N N . GLN A 1 288 ? 29.140 5.819 -31.832 1.00 90.94 288 GLN A N 1
ATOM 2220 C CA . GLN A 1 288 ? 30.402 5.261 -32.336 1.00 90.94 288 GLN A CA 1
ATOM 2221 C C . GLN A 1 288 ? 30.205 4.075 -33.288 1.00 90.94 288 GLN A C 1
ATOM 2223 O O . GLN A 1 288 ? 31.090 3.775 -34.084 1.00 90.94 288 GLN A O 1
ATOM 2228 N N . ARG A 1 289 ? 29.063 3.387 -33.198 1.00 92.19 289 ARG A N 1
ATOM 2229 C CA . ARG A 1 289 ? 28.702 2.266 -34.074 1.00 92.19 289 ARG A CA 1
ATOM 2230 C C . ARG A 1 289 ? 27.872 2.680 -35.282 1.00 92.19 289 ARG A C 1
ATOM 2232 O O . ARG A 1 289 ? 27.724 1.888 -36.210 1.00 92.19 289 ARG A O 1
ATOM 2239 N N . MET A 1 290 ? 27.334 3.894 -35.282 1.00 88.75 290 MET A N 1
ATOM 2240 C CA . MET A 1 290 ? 26.640 4.456 -36.431 1.00 88.75 290 MET A CA 1
ATOM 2241 C C . MET A 1 290 ? 27.687 4.946 -37.437 1.00 88.75 290 MET A C 1
ATOM 2243 O O . MET A 1 290 ? 28.198 6.058 -37.336 1.00 88.75 290 MET A O 1
ATOM 2247 N N . ASN A 1 291 ? 28.039 4.098 -38.404 1.00 71.75 291 ASN A N 1
ATOM 2248 C CA . ASN A 1 291 ? 28.855 4.516 -39.545 1.00 71.75 291 ASN A CA 1
ATOM 2249 C C . ASN A 1 291 ? 28.089 5.582 -40.360 1.00 71.75 291 ASN A C 1
ATOM 2251 O O . ASN A 1 291 ? 26.868 5.502 -40.468 1.00 71.75 291 ASN A O 1
ATOM 2255 N N . HIS A 1 292 ? 28.798 6.546 -40.959 1.00 73.06 292 HIS A N 1
ATOM 2256 C CA . HIS A 1 292 ? 28.223 7.574 -41.849 1.00 73.06 292 HIS A CA 1
ATOM 2257 C C . HIS A 1 292 ? 27.196 8.527 -41.199 1.00 73.06 292 HIS A C 1
ATOM 2259 O O . HIS A 1 292 ? 26.153 8.825 -41.774 1.00 73.06 292 HIS A O 1
ATOM 2265 N N . THR A 1 293 ? 27.492 9.077 -40.015 1.00 74.88 293 THR A N 1
ATOM 2266 C CA . THR A 1 293 ? 26.617 10.075 -39.356 1.00 74.88 293 THR A CA 1
ATOM 2267 C C . THR A 1 293 ? 26.331 11.318 -40.211 1.00 74.88 293 THR A C 1
ATOM 2269 O O . THR A 1 293 ? 25.281 11.934 -40.054 1.00 74.88 293 THR A O 1
ATOM 2272 N N . THR A 1 294 ? 27.222 11.659 -41.147 1.00 77.88 294 THR A N 1
ATOM 2273 C CA . THR A 1 294 ? 27.075 12.774 -42.098 1.00 77.88 294 THR A CA 1
ATOM 2274 C C . THR A 1 294 ? 25.889 12.624 -43.046 1.00 77.88 294 THR A C 1
ATOM 2276 O O . THR A 1 294 ? 25.312 13.630 -43.454 1.00 77.88 294 THR A O 1
ATOM 2279 N N . ASP A 1 295 ? 25.485 11.391 -43.358 1.00 83.62 295 ASP A N 1
ATOM 2280 C CA . ASP A 1 295 ? 24.369 11.103 -44.271 1.00 83.62 295 ASP A CA 1
ATOM 2281 C C . ASP A 1 295 ? 23.011 11.428 -43.627 1.00 83.62 295 ASP A C 1
ATOM 2283 O O . ASP A 1 295 ? 21.973 11.473 -44.293 1.00 83.62 295 ASP A O 1
ATOM 2287 N N . PHE A 1 296 ? 23.023 11.683 -42.316 1.00 86.88 296 PHE A N 1
ATOM 2288 C CA . PHE A 1 296 ? 21.848 11.990 -41.518 1.00 86.88 296 PHE A CA 1
ATOM 2289 C C . PHE A 1 296 ? 21.803 13.441 -41.031 1.00 86.88 296 PHE A C 1
ATOM 2291 O O . PHE A 1 296 ? 21.040 13.739 -40.117 1.00 86.88 296 PHE A O 1
ATOM 2298 N N . SER A 1 297 ? 22.578 14.345 -41.637 1.00 88.69 297 SER A N 1
ATOM 2299 C CA . SER A 1 297 ? 22.605 15.750 -41.221 1.00 88.69 297 SER A CA 1
ATOM 2300 C C . SER A 1 297 ? 21.223 16.418 -41.318 1.00 88.69 297 SER A C 1
ATOM 2302 O O . SER A 1 297 ? 20.529 16.322 -42.333 1.00 88.69 297 SER A O 1
ATOM 2304 N N . GLY A 1 298 ? 20.821 17.089 -40.242 1.00 90.69 298 GLY A N 1
ATOM 2305 C CA . GLY A 1 298 ? 19.514 17.702 -40.025 1.00 90.69 298 GLY A CA 1
ATOM 2306 C C . GLY A 1 298 ? 18.412 16.733 -39.578 1.00 90.69 298 GLY A C 1
ATOM 2307 O O . GLY A 1 298 ? 17.267 17.165 -39.414 1.00 90.69 298 GLY A O 1
ATOM 2308 N N . LYS A 1 299 ? 18.705 15.438 -39.402 1.00 93.38 299 LYS A N 1
ATOM 2309 C CA . LYS A 1 299 ? 17.697 14.417 -39.078 1.00 93.38 299 LYS A CA 1
ATOM 2310 C C . LYS A 1 299 ? 17.668 14.097 -37.591 1.00 93.38 299 LYS A C 1
ATOM 2312 O O . LYS A 1 299 ? 18.669 14.177 -36.883 1.00 93.38 299 LYS A O 1
ATOM 2317 N N . LYS A 1 300 ? 16.491 13.667 -37.129 1.00 95.25 300 LYS A N 1
ATOM 2318 C CA . LYS A 1 300 ? 16.249 13.315 -35.727 1.00 95.25 300 LYS A CA 1
ATOM 2319 C C . LYS A 1 300 ? 15.637 11.934 -35.596 1.00 95.25 300 LYS A C 1
ATOM 2321 O O . LYS A 1 300 ? 14.828 11.541 -36.433 1.00 95.25 300 LYS A O 1
ATOM 2326 N N . CYS A 1 301 ? 16.008 11.225 -34.539 1.00 95.06 301 CYS A N 1
ATOM 2327 C CA . CYS A 1 301 ? 15.397 9.960 -34.161 1.00 95.06 301 CYS A CA 1
ATOM 2328 C C . CYS A 1 301 ? 15.354 9.803 -32.642 1.00 95.06 301 CYS A C 1
ATOM 2330 O O . CYS A 1 301 ? 16.337 10.089 -31.967 1.00 95.06 301 CYS A O 1
ATOM 2332 N N . SER A 1 302 ? 14.249 9.284 -32.121 1.00 95.31 302 SER A N 1
ATOM 2333 C CA . SER A 1 302 ? 14.098 8.883 -30.724 1.00 95.31 302 SER A CA 1
ATOM 2334 C C . SER A 1 302 ? 13.972 7.364 -30.654 1.00 95.31 302 SER A C 1
ATOM 2336 O O . SER A 1 302 ? 13.097 6.788 -31.300 1.00 95.31 302 SER A O 1
ATOM 2338 N N . VAL A 1 303 ? 14.843 6.716 -29.882 1.00 92.69 303 VAL A N 1
ATOM 2339 C CA . VAL A 1 303 ? 14.875 5.257 -29.703 1.00 92.69 303 VAL A CA 1
ATOM 2340 C C . VAL A 1 303 ? 14.735 4.928 -28.228 1.00 92.69 303 VAL A C 1
ATOM 2342 O O . VAL A 1 303 ? 15.523 5.395 -27.407 1.00 92.69 303 VAL A O 1
ATOM 2345 N N . LYS A 1 304 ? 13.777 4.075 -27.886 1.00 92.62 304 LYS A N 1
ATOM 2346 C CA . LYS A 1 304 ? 13.631 3.522 -26.545 1.00 92.62 304 LYS A CA 1
ATOM 2347 C C . LYS A 1 304 ? 14.522 2.302 -26.387 1.00 92.62 304 LYS A C 1
ATOM 2349 O O . LYS A 1 304 ? 14.500 1.407 -27.223 1.00 92.62 304 LYS A O 1
ATOM 2354 N N . VAL A 1 305 ? 15.304 2.261 -25.316 1.00 89.62 305 VAL A N 1
ATOM 2355 C CA . VAL A 1 305 ? 16.299 1.217 -25.056 1.00 89.62 305 VAL A CA 1
ATOM 2356 C C . VAL A 1 305 ? 16.056 0.601 -23.687 1.00 89.62 305 VAL A C 1
ATOM 2358 O O . VAL A 1 305 ? 15.920 1.312 -22.690 1.00 89.62 305 VAL A O 1
ATOM 2361 N N . TRP A 1 306 ? 16.048 -0.729 -23.632 1.00 89.50 306 TRP A N 1
ATOM 2362 C CA . TRP A 1 306 ? 15.994 -1.490 -22.390 1.00 89.50 306 TRP A CA 1
ATOM 2363 C C . TRP A 1 306 ? 17.370 -2.038 -22.045 1.00 89.50 306 TRP A C 1
ATOM 2365 O O . TRP A 1 306 ? 18.057 -2.616 -22.891 1.00 89.50 306 TRP A O 1
ATOM 2375 N N . LEU A 1 307 ? 17.760 -1.873 -20.784 1.00 81.94 307 LEU A N 1
ATOM 2376 C CA . LEU A 1 307 ? 19.078 -2.251 -20.288 1.00 81.94 307 LEU A CA 1
ATOM 2377 C C . LEU A 1 307 ? 18.981 -3.358 -19.241 1.00 81.94 307 LEU A C 1
ATOM 2379 O O . LEU A 1 307 ? 18.034 -3.430 -18.454 1.00 81.94 307 LEU A O 1
ATOM 2383 N N . SER A 1 308 ? 20.019 -4.184 -19.176 1.00 86.69 308 SER A N 1
ATOM 2384 C CA . SER A 1 308 ? 20.313 -4.993 -18.000 1.00 86.69 308 SER A CA 1
ATOM 2385 C C . SER A 1 308 ? 21.058 -4.156 -16.960 1.00 86.69 308 SER A C 1
ATOM 2387 O O . SER A 1 308 ? 21.724 -3.170 -17.283 1.00 86.69 308 SER A O 1
ATOM 2389 N N . GLN A 1 309 ? 21.024 -4.581 -15.698 1.00 83.56 309 GLN A N 1
ATOM 2390 C CA . GLN A 1 309 ? 21.806 -3.938 -14.637 1.00 83.56 309 GLN A CA 1
ATOM 2391 C C . GLN A 1 309 ? 23.323 -3.990 -14.897 1.00 83.56 309 GLN A C 1
ATOM 2393 O O . GLN A 1 309 ? 24.077 -3.115 -14.468 1.00 83.56 309 GLN A O 1
ATOM 2398 N N . LYS A 1 310 ? 23.777 -4.987 -15.667 1.00 87.19 310 LYS A N 1
ATOM 2399 C CA . LYS A 1 310 ? 25.172 -5.128 -16.110 1.00 87.19 310 LYS A CA 1
ATOM 2400 C C . LYS A 1 310 ? 25.545 -4.169 -17.251 1.00 87.19 310 LYS A C 1
ATOM 2402 O O . LYS A 1 310 ? 26.672 -4.244 -17.733 1.00 87.19 310 LYS A O 1
ATOM 2407 N N . GLY A 1 311 ? 24.624 -3.299 -17.676 1.00 85.31 311 GLY A N 1
ATOM 2408 C CA . GLY A 1 311 ? 24.843 -2.291 -18.711 1.00 85.31 311 GLY A CA 1
ATOM 2409 C C . GLY A 1 311 ? 24.672 -2.801 -20.140 1.00 85.31 311 GLY A C 1
ATOM 2410 O O . GLY A 1 311 ? 25.089 -2.123 -21.072 1.00 85.31 311 GLY A O 1
ATOM 2411 N N . GLU A 1 312 ? 24.093 -3.985 -20.341 1.00 87.62 312 GLU A N 1
ATOM 2412 C CA . GLU A 1 312 ? 23.890 -4.570 -21.674 1.00 87.62 312 GLU A CA 1
ATOM 2413 C C . GLU A 1 312 ? 22.553 -4.119 -22.257 1.00 87.62 312 GLU A C 1
ATOM 2415 O O . GLU A 1 312 ? 21.537 -4.152 -21.562 1.00 87.62 312 GLU A O 1
ATOM 2420 N N . VAL A 1 313 ? 22.538 -3.731 -23.534 1.00 90.44 313 VAL A N 1
ATOM 2421 C CA . VAL A 1 313 ? 21.287 -3.472 -24.255 1.00 90.44 313 VAL A CA 1
ATOM 2422 C C . VAL A 1 313 ? 20.561 -4.792 -24.502 1.00 90.44 313 VAL A C 1
ATOM 2424 O O . VAL A 1 313 ? 21.081 -5.674 -25.184 1.00 90.44 313 VAL A O 1
ATOM 2427 N N . LEU A 1 314 ? 19.357 -4.913 -23.943 1.00 81.94 314 LEU A N 1
ATOM 2428 C CA . LEU A 1 314 ? 18.491 -6.086 -24.075 1.00 81.94 314 LEU A CA 1
ATOM 2429 C C . LEU A 1 314 ? 17.600 -5.984 -25.313 1.00 81.94 314 LEU A C 1
ATOM 2431 O O . LEU A 1 314 ? 17.457 -6.946 -26.064 1.00 81.94 314 LEU A O 1
ATOM 2435 N N . SER A 1 315 ? 17.014 -4.809 -25.528 1.00 83.81 315 SER A N 1
ATOM 2436 C CA . SER A 1 315 ? 16.160 -4.508 -26.674 1.00 83.81 315 SER A CA 1
ATOM 2437 C C . SER A 1 315 ? 16.152 -3.007 -26.954 1.00 83.81 315 SER A C 1
ATOM 2439 O O . SER A 1 315 ? 16.493 -2.196 -26.087 1.00 83.81 315 SER A O 1
ATOM 2441 N N . ALA A 1 316 ? 15.762 -2.642 -28.172 1.00 90.69 316 ALA A N 1
ATOM 2442 C CA . ALA A 1 316 ? 15.544 -1.263 -28.574 1.00 90.69 316 ALA A CA 1
ATOM 2443 C C . ALA A 1 316 ? 14.398 -1.182 -29.591 1.00 90.69 316 ALA A C 1
ATOM 2445 O O . ALA A 1 316 ? 14.210 -2.115 -30.373 1.00 90.69 316 ALA A O 1
ATOM 2446 N N . GLU A 1 317 ? 13.659 -0.078 -29.568 1.00 85.12 317 GLU A N 1
ATOM 2447 C CA . GLU A 1 317 ? 12.514 0.200 -30.443 1.00 85.12 317 GLU A CA 1
ATOM 2448 C C . GLU A 1 317 ? 12.526 1.678 -30.846 1.00 85.12 317 GLU A C 1
ATOM 2450 O O . GLU A 1 317 ? 12.890 2.538 -30.040 1.00 85.12 317 GLU A O 1
ATOM 2455 N N . ASP A 1 318 ? 12.188 1.988 -32.095 1.00 90.19 318 ASP A N 1
ATOM 2456 C CA . ASP A 1 318 ? 12.034 3.368 -32.542 1.00 90.19 318 ASP A CA 1
ATOM 2457 C C . ASP A 1 318 ? 10.710 3.952 -32.031 1.00 90.19 318 ASP A C 1
ATOM 2459 O O . ASP A 1 318 ? 9.657 3.338 -32.145 1.00 90.19 318 ASP A O 1
ATOM 2463 N N . GLU A 1 319 ? 10.759 5.150 -31.444 1.00 90.00 319 GLU A N 1
ATOM 2464 C CA . GLU A 1 319 ? 9.550 5.858 -30.999 1.00 90.00 319 GLU A CA 1
ATOM 2465 C C . GLU A 1 319 ? 9.081 6.874 -32.044 1.00 90.00 319 GLU A C 1
ATOM 2467 O O . GLU A 1 319 ? 7.883 7.046 -32.258 1.00 90.00 319 GLU A O 1
ATOM 2472 N N . SER A 1 320 ? 10.011 7.608 -32.665 1.00 90.25 320 SER A N 1
ATOM 2473 C CA . SER A 1 320 ? 9.693 8.622 -33.681 1.00 90.25 320 SER A CA 1
ATOM 2474 C C . SER A 1 320 ? 10.943 9.144 -34.389 1.00 90.25 320 SER A C 1
ATOM 2476 O O . SER A 1 320 ? 12.028 9.160 -33.808 1.00 90.25 320 SER A O 1
ATOM 2478 N N . GLY A 1 321 ? 10.792 9.650 -35.617 1.00 93.38 321 GLY A N 1
ATOM 2479 C CA . GLY A 1 321 ? 11.854 10.353 -36.341 1.00 93.38 321 GLY A CA 1
ATOM 2480 C C . GLY A 1 321 ? 12.002 9.929 -37.799 1.00 93.38 321 GLY A C 1
ATOM 2481 O O . GLY A 1 321 ? 11.090 9.359 -38.393 1.00 93.38 321 GLY A O 1
ATOM 2482 N N . ASP A 1 322 ? 13.161 10.233 -38.385 1.00 95.12 322 ASP A N 1
ATOM 2483 C CA . ASP A 1 322 ? 13.523 9.770 -39.725 1.00 95.12 322 ASP A CA 1
ATOM 2484 C C . ASP A 1 322 ? 13.773 8.257 -39.726 1.00 95.12 322 ASP A C 1
ATOM 2486 O O . ASP A 1 322 ? 14.618 7.756 -38.983 1.00 95.12 322 ASP A O 1
ATOM 2490 N N . ALA A 1 323 ? 13.073 7.535 -40.602 1.00 93.12 323 ALA A N 1
ATOM 2491 C CA . ALA A 1 323 ? 13.123 6.075 -40.657 1.00 93.12 323 ALA A CA 1
ATOM 2492 C C . ALA A 1 323 ? 14.533 5.520 -40.939 1.00 93.12 323 ALA A C 1
ATOM 2494 O O . ALA A 1 323 ? 14.910 4.486 -40.387 1.00 93.12 323 ALA A O 1
ATOM 2495 N N . GLY A 1 324 ? 15.335 6.208 -41.762 1.00 91.69 324 GLY A N 1
ATOM 2496 C CA . GLY A 1 324 ? 16.703 5.790 -42.072 1.00 91.69 324 GLY A CA 1
ATOM 2497 C C . GLY A 1 324 ? 17.628 5.934 -40.865 1.00 91.69 324 GLY A C 1
ATOM 2498 O O . GLY A 1 324 ? 18.336 4.991 -40.508 1.00 91.69 324 GLY A O 1
ATOM 2499 N N . LEU A 1 325 ? 17.565 7.088 -40.192 1.00 93.56 325 LEU A N 1
ATOM 2500 C CA . LEU A 1 325 ? 18.325 7.346 -38.970 1.00 93.56 325 LEU A CA 1
ATOM 2501 C C . LEU A 1 325 ? 17.907 6.403 -37.833 1.00 93.56 325 LEU A C 1
ATOM 2503 O O . LEU A 1 325 ? 18.770 5.859 -37.145 1.00 93.56 325 LEU A O 1
ATOM 2507 N N . CYS A 1 326 ? 16.604 6.167 -37.654 1.00 94.12 326 CYS A N 1
ATOM 2508 C CA . CYS A 1 326 ? 16.104 5.250 -36.632 1.00 94.12 326 CYS A CA 1
ATOM 2509 C C . CYS A 1 326 ? 16.514 3.804 -36.885 1.00 94.12 326 CYS A C 1
ATOM 2511 O O . CYS A 1 326 ? 16.999 3.144 -35.966 1.00 94.12 326 CYS A O 1
ATOM 2513 N N . SER A 1 327 ? 16.433 3.329 -38.128 1.00 93.25 327 SER A N 1
ATOM 2514 C CA . SER A 1 327 ? 16.925 1.996 -38.479 1.00 93.25 327 SER A CA 1
ATOM 2515 C C . SER A 1 327 ? 18.428 1.852 -38.202 1.00 93.25 327 SER A C 1
ATOM 2517 O O . SER A 1 327 ? 18.859 0.834 -37.653 1.00 93.25 327 SER A O 1
ATOM 2519 N N . ALA A 1 328 ? 19.233 2.867 -38.537 1.00 93.00 328 ALA A N 1
ATOM 2520 C CA . ALA A 1 328 ? 20.671 2.866 -38.268 1.00 93.00 328 ALA A CA 1
ATOM 2521 C C . ALA A 1 328 ? 20.976 2.873 -36.760 1.00 93.00 328 ALA A C 1
ATOM 2523 O O . ALA A 1 328 ? 21.810 2.095 -36.291 1.00 93.00 328 ALA A O 1
ATOM 2524 N N . ALA A 1 329 ? 20.265 3.697 -35.985 1.00 93.94 329 ALA A N 1
ATOM 2525 C CA . ALA A 1 329 ? 20.398 3.755 -34.533 1.00 93.94 329 ALA A CA 1
ATOM 2526 C C . ALA A 1 329 ? 20.018 2.418 -33.877 1.00 93.94 329 ALA A C 1
ATOM 2528 O O . ALA A 1 329 ? 20.788 1.891 -33.074 1.00 93.94 329 ALA A O 1
ATOM 2529 N N . LEU A 1 330 ? 18.888 1.816 -34.269 1.00 93.75 330 LEU A N 1
ATOM 2530 C CA . LEU A 1 330 ? 18.449 0.503 -33.789 1.00 93.75 330 LEU A CA 1
ATOM 2531 C C . LEU A 1 330 ? 19.486 -0.581 -34.075 1.00 93.75 330 LEU A C 1
ATOM 2533 O O . LEU A 1 330 ? 19.829 -1.362 -33.187 1.00 93.75 330 LEU A O 1
ATOM 2537 N N . GLN A 1 331 ? 20.038 -0.619 -35.287 1.00 92.88 331 GLN A N 1
ATOM 2538 C CA . GLN A 1 331 ? 21.096 -1.567 -35.617 1.00 92.88 331 GLN A CA 1
ATOM 2539 C C . GLN A 1 331 ? 22.350 -1.344 -34.761 1.00 92.88 331 GLN A C 1
ATOM 2541 O O . GLN A 1 331 ? 22.918 -2.313 -34.256 1.00 92.88 331 GLN A O 1
ATOM 2546 N N . ALA A 1 332 ? 22.740 -0.087 -34.546 1.00 94.44 332 ALA A N 1
ATOM 2547 C CA . ALA A 1 332 ? 23.901 0.282 -33.744 1.00 94.44 332 ALA A CA 1
ATOM 2548 C C . ALA A 1 332 ? 23.739 -0.030 -32.245 1.00 94.44 332 ALA A C 1
ATOM 2550 O O . ALA A 1 332 ? 24.744 -0.230 -31.561 1.00 94.44 332 ALA A O 1
ATOM 2551 N N . THR A 1 333 ? 22.505 -0.138 -31.734 1.00 93.56 333 THR A N 1
ATOM 2552 C CA . THR A 1 333 ? 22.247 -0.557 -30.342 1.00 93.56 333 THR A CA 1
ATOM 2553 C C . THR A 1 333 ? 22.571 -2.028 -30.068 1.00 93.56 333 THR A C 1
ATOM 2555 O O . THR A 1 333 ? 22.862 -2.395 -28.926 1.00 93.56 333 THR A O 1
ATOM 2558 N N . LYS A 1 334 ? 22.557 -2.890 -31.095 1.00 90.75 334 LYS A N 1
ATOM 2559 C CA . LYS A 1 334 ? 22.746 -4.335 -30.920 1.00 90.75 334 LYS A CA 1
ATOM 2560 C C . LYS A 1 334 ? 24.138 -4.637 -30.363 1.00 90.75 334 LYS A C 1
ATOM 2562 O O . LYS A 1 334 ? 25.160 -4.235 -30.917 1.00 90.75 334 LYS A O 1
ATOM 2567 N N . GLY A 1 335 ? 24.173 -5.361 -29.244 1.00 84.00 335 GLY A N 1
ATOM 2568 C CA . GLY A 1 335 ? 25.411 -5.741 -28.563 1.00 84.00 335 GLY A CA 1
ATOM 2569 C C . GLY A 1 335 ? 26.165 -4.567 -27.932 1.00 84.00 335 GLY A C 1
ATOM 2570 O O . GLY A 1 335 ? 27.377 -4.669 -27.728 1.00 84.00 335 GLY A O 1
ATOM 2571 N N . VAL A 1 336 ? 25.519 -3.415 -27.706 1.00 93.88 336 VAL A N 1
ATOM 2572 C CA . VAL A 1 336 ? 26.108 -2.310 -26.932 1.00 93.88 336 VAL A CA 1
ATOM 2573 C C . VAL A 1 336 ? 26.126 -2.681 -25.455 1.00 93.88 336 VAL A C 1
ATOM 2575 O O . VAL A 1 336 ? 25.166 -3.242 -24.923 1.00 93.88 336 VAL A O 1
ATOM 2578 N N . LYS A 1 337 ? 27.239 -2.354 -24.799 1.00 92.75 337 LYS A N 1
ATOM 2579 C CA . LYS A 1 337 ? 27.436 -2.551 -23.370 1.00 92.75 337 LYS A CA 1
ATOM 2580 C C . LYS A 1 337 ? 28.125 -1.335 -22.766 1.00 92.75 337 LYS A C 1
ATOM 2582 O O . LYS A 1 337 ? 29.157 -0.900 -23.269 1.00 92.75 337 LYS A O 1
ATOM 2587 N N . ILE A 1 338 ? 27.552 -0.816 -21.689 1.00 93.25 338 ILE A N 1
ATOM 2588 C CA . ILE A 1 338 ? 28.146 0.211 -20.831 1.00 93.25 338 ILE A CA 1
ATOM 2589 C C . ILE A 1 338 ? 28.578 -0.407 -19.494 1.00 93.25 338 ILE A C 1
ATOM 2591 O O . ILE A 1 338 ? 28.388 -1.601 -19.256 1.00 93.25 338 ILE A O 1
ATOM 2595 N N . ASN A 1 339 ? 29.170 0.403 -18.618 1.00 91.31 339 ASN A N 1
ATOM 2596 C CA . ASN A 1 339 ? 29.528 -0.033 -17.271 1.00 91.31 339 ASN A CA 1
ATOM 2597 C C . ASN A 1 339 ? 28.287 -0.486 -16.484 1.00 91.31 339 ASN A C 1
ATOM 2599 O O . ASN A 1 339 ? 27.190 0.043 -16.661 1.00 91.31 339 ASN A O 1
ATOM 2603 N N . SER A 1 340 ? 28.477 -1.449 -15.581 1.00 88.81 340 SER A N 1
ATOM 2604 C CA . SER A 1 340 ? 27.431 -1.886 -14.656 1.00 88.81 340 SER A CA 1
ATOM 2605 C C . SER A 1 340 ? 26.962 -0.738 -13.763 1.00 88.81 340 SER A C 1
ATOM 2607 O O . SER A 1 340 ? 27.773 0.074 -13.314 1.00 88.81 340 SER A O 1
ATOM 2609 N N . MET A 1 341 ? 25.667 -0.715 -13.461 1.00 85.69 341 MET A N 1
ATOM 2610 C CA . MET A 1 341 ? 25.024 0.328 -12.662 1.00 85.69 341 MET A CA 1
ATOM 2611 C C . MET A 1 341 ? 24.710 -0.174 -11.247 1.00 85.69 341 MET A C 1
ATOM 2613 O O . MET A 1 341 ? 24.469 -1.365 -11.037 1.00 85.69 341 MET A O 1
ATOM 2617 N N . SER A 1 342 ? 24.678 0.741 -10.274 1.00 85.31 342 SER A N 1
ATOM 2618 C CA . SER A 1 342 ? 24.087 0.461 -8.959 1.00 85.31 342 SER A CA 1
ATOM 2619 C C . SER A 1 342 ? 22.572 0.257 -9.083 1.00 85.31 342 SER A C 1
ATOM 2621 O O . SER A 1 342 ? 21.970 0.701 -10.063 1.00 85.31 342 SER A O 1
ATOM 2623 N N . ASP A 1 343 ? 21.946 -0.377 -8.088 1.00 82.25 343 ASP A N 1
ATOM 2624 C CA . ASP A 1 343 ? 20.487 -0.590 -8.062 1.00 82.25 343 ASP A CA 1
ATOM 2625 C C . ASP A 1 343 ? 19.712 0.726 -8.243 1.00 82.25 343 ASP A C 1
ATOM 2627 O O . ASP A 1 343 ? 18.789 0.810 -9.053 1.00 82.25 343 ASP A O 1
ATOM 2631 N N . ASP A 1 344 ? 20.141 1.774 -7.533 1.00 81.75 344 ASP A N 1
ATOM 2632 C CA . ASP A 1 344 ? 19.530 3.106 -7.557 1.00 81.75 344 ASP A CA 1
ATOM 2633 C C . ASP A 1 344 ? 19.550 3.716 -8.977 1.00 81.75 344 ASP A C 1
ATOM 2635 O O . ASP A 1 344 ? 18.536 4.222 -9.458 1.00 81.75 344 ASP A O 1
ATOM 2639 N N . VAL A 1 345 ? 20.677 3.611 -9.692 1.00 83.00 345 VAL A N 1
ATOM 2640 C CA . VAL A 1 345 ? 20.823 4.123 -11.069 1.00 83.00 345 VAL A CA 1
ATOM 2641 C C . VAL A 1 345 ? 20.068 3.244 -12.070 1.00 83.00 345 VAL A C 1
ATOM 2643 O O . VAL A 1 345 ? 19.403 3.754 -12.973 1.00 83.00 345 VAL A O 1
ATOM 2646 N N . TYR A 1 346 ? 20.124 1.922 -11.897 1.00 82.69 346 TYR A N 1
ATOM 2647 C CA . TYR A 1 346 ? 19.447 0.965 -12.769 1.00 82.69 346 TYR A CA 1
ATOM 2648 C C . TYR A 1 346 ? 17.923 1.114 -12.730 1.00 82.69 346 TYR A C 1
ATOM 2650 O O . TYR A 1 346 ? 17.277 1.088 -13.776 1.00 82.69 346 TYR A O 1
ATOM 2658 N N . ASN A 1 347 ? 17.341 1.339 -11.550 1.00 79.00 347 ASN A N 1
ATOM 2659 C CA . ASN A 1 347 ? 15.896 1.528 -11.402 1.00 79.00 347 ASN A CA 1
ATOM 2660 C C . ASN A 1 347 ? 15.361 2.713 -12.219 1.00 79.00 347 ASN A C 1
ATOM 2662 O O . ASN A 1 347 ? 14.223 2.663 -12.688 1.00 79.00 347 ASN A O 1
ATOM 2666 N N . VAL A 1 348 ? 16.187 3.743 -12.424 1.00 82.38 348 VAL A N 1
ATOM 2667 C CA . VAL A 1 348 ? 15.864 4.901 -13.267 1.00 82.38 348 VAL A CA 1
ATOM 2668 C C . VAL A 1 348 ? 16.124 4.613 -14.750 1.00 82.38 348 VAL A C 1
ATOM 2670 O O . VAL A 1 348 ? 15.364 5.069 -15.597 1.00 82.38 348 VAL A O 1
ATOM 2673 N N . LEU A 1 349 ? 17.181 3.862 -15.077 1.00 83.31 349 LEU A N 1
ATOM 2674 C CA . LEU A 1 349 ? 17.674 3.694 -16.452 1.00 83.31 349 LEU A CA 1
ATOM 2675 C C . LEU A 1 349 ? 17.296 2.395 -17.160 1.00 83.31 349 LEU A C 1
ATOM 2677 O O . LEU A 1 349 ? 17.618 2.235 -18.336 1.00 83.31 349 LEU A O 1
ATOM 2681 N N . ARG A 1 350 ? 16.602 1.470 -16.493 1.00 82.88 350 ARG A N 1
ATOM 2682 C CA . ARG A 1 350 ? 16.170 0.188 -17.077 1.00 82.88 350 ARG A CA 1
ATOM 2683 C C . ARG A 1 350 ? 15.408 0.337 -18.400 1.00 82.88 350 ARG A C 1
ATOM 2685 O O . ARG A 1 350 ? 15.419 -0.593 -19.203 1.00 82.88 350 ARG A O 1
ATOM 2692 N N . ASN A 1 351 ? 14.758 1.482 -18.613 1.00 84.25 351 ASN A N 1
ATOM 2693 C CA . ASN A 1 351 ? 14.130 1.895 -19.861 1.00 84.25 351 ASN A CA 1
ATOM 2694 C C . ASN A 1 351 ? 14.416 3.384 -20.130 1.00 84.25 351 ASN A C 1
ATOM 2696 O O . ASN A 1 351 ? 13.926 4.261 -19.427 1.00 84.25 351 ASN A O 1
ATOM 2700 N N . VAL A 1 352 ? 15.206 3.688 -21.156 1.00 89.06 352 VAL A N 1
ATOM 2701 C CA . VAL A 1 352 ? 15.610 5.066 -21.467 1.00 89.06 352 VAL A CA 1
ATOM 2702 C C . VAL A 1 352 ? 15.350 5.399 -22.928 1.00 89.06 352 VAL A C 1
ATOM 2704 O O . VAL A 1 352 ? 15.643 4.596 -23.808 1.00 89.06 352 VAL A O 1
ATOM 2707 N N . THR A 1 353 ? 14.826 6.595 -23.192 1.00 91.31 353 THR A N 1
ATOM 2708 C CA . THR A 1 353 ? 14.723 7.135 -24.553 1.00 91.31 353 THR A CA 1
ATOM 2709 C C . THR A 1 353 ? 16.002 7.895 -24.901 1.00 91.31 353 THR A C 1
ATOM 2711 O O . THR A 1 353 ? 16.410 8.823 -24.198 1.00 91.31 353 THR A O 1
ATOM 2714 N N . LEU A 1 354 ? 16.646 7.499 -25.995 1.00 93.00 354 LEU A N 1
ATOM 2715 C CA . LEU A 1 354 ? 17.810 8.150 -26.581 1.00 93.00 354 LEU A CA 1
ATOM 2716 C C . LEU A 1 354 ? 17.379 8.966 -27.797 1.00 93.00 354 LEU A C 1
ATOM 2718 O O . LEU A 1 354 ? 16.858 8.417 -28.763 1.00 93.00 354 LEU A O 1
ATOM 2722 N N . ASN A 1 355 ? 17.656 10.266 -27.763 1.00 93.19 355 ASN A N 1
ATOM 2723 C CA . ASN A 1 355 ? 17.328 11.179 -28.855 1.00 93.19 355 ASN A CA 1
ATOM 2724 C C . ASN A 1 355 ? 18.581 11.496 -29.663 1.00 93.19 355 ASN A C 1
ATOM 2726 O O . ASN A 1 355 ? 19.476 12.158 -29.150 1.00 93.19 355 ASN A O 1
ATOM 2730 N N . PHE A 1 356 ? 18.650 11.074 -30.913 1.00 92.00 356 PHE A N 1
ATOM 2731 C CA . PHE A 1 356 ? 19.707 11.407 -31.858 1.00 92.00 356 PHE A CA 1
ATOM 2732 C C . PHE A 1 356 ? 19.278 12.610 -32.701 1.00 92.00 356 PHE A C 1
ATOM 2734 O O . PHE A 1 356 ? 18.164 12.644 -33.213 1.00 92.00 356 PHE A O 1
ATOM 2741 N N . ASP A 1 357 ? 20.165 13.593 -32.809 1.00 91.56 357 ASP A N 1
ATOM 2742 C CA . ASP A 1 357 ? 20.014 14.821 -33.596 1.00 91.56 357 ASP A CA 1
ATOM 2743 C C . ASP A 1 357 ? 21.387 15.023 -34.247 1.00 91.56 357 ASP A C 1
ATOM 2745 O O . ASP A 1 357 ? 22.373 15.176 -33.512 1.00 91.56 357 ASP A O 1
ATOM 2749 N N . LEU A 1 358 ? 21.469 14.825 -35.565 1.00 87.19 358 LEU A N 1
ATOM 2750 C CA . LEU A 1 358 ? 22.720 14.757 -36.336 1.00 87.19 358 LEU A CA 1
ATOM 2751 C C . LEU A 1 358 ? 22.783 15.837 -37.406 1.00 87.19 358 LEU A C 1
ATOM 2753 O O . LEU A 1 358 ? 21.707 16.245 -37.888 1.00 87.19 358 LEU A O 1
#

Sequence (358 aa):
MKRFLVFIAATTSLMLLTPACWAKADSLGINKDCESHPVSDYGMTSITAFSQYQAESKKITDAMTSFCNKGKSMGDMGFGAASDQSETESRQWSNANLPGQSDEQKAFRDTTAHLLYYAMLNGFSGFDYPKAPEQNNAPPVTGFSPYETCNAISSDAAEYSTSQLPPNVKISLSEWKQIKSEFEMVCLAGVMNGNGQKPVDKKLMAGLNDIARDVYLQSYKIGSTHPKLSSPEQNDAVREKKNATERAVKEKRNAAIIQQNRKDREKQMVMNHQVQQSVASLRNAVMQRMNHTTDFSGKKCSVKVWLSQKGEVLSAEDESGDAGLCSAALQATKGVKINSMSDDVYNVLRNVTLNFDL

Radius of gyration: 31.04 Å; Cα contacts (8 Å, |Δi|>4): 409; chains: 1; bounding box: 73×63×87 Å

Foldseek 3Di:
DDDDDDDDDDDDDPDDPDPPPPDPLQQAAQDLPLPPPLDDPVLVVQQVPAPVCVVCVVVLSVLSSVLLQLLLVCAQVDDVVLLVVLLVVLLVCLVVPFDCPDPSRVSNSVSSSVSSSSSSSNNNVNPPDDADDDDPDDDDDDDDDLQVVLLVLLLVLLCSVVVPDDPPDDDDPVNSVVSSVVLSVLLSQLLVCLQAVHPDDPVVLSSDDNSSNSSSPVSNVVSVVNHDDDDDVCCPVVVVVVVVVVVVVVVVVVVVVVVVVVVVVVVVVVLVVVLVVLLVLLLVQLVVQQPPVVVQAQWKWKKKFAADLQQQTPAIDTDDIDPVVHVSSRVSSPGDGDHHDDPSSCVVVRIDIDMDGD

InterPro domains:
  IPR014161 Tol-Pal system, TolA [PF06519] (267-356)

Solvent-accessible surface area (backbone atoms only — not comparable to full-atom values): 20050 Å² total; per-residue (Å²): 132,82,88,85,90,88,85,83,90,80,90,77,79,88,71,82,76,71,90,81,81,82,83,81,73,84,66,76,48,78,38,72,45,28,88,88,38,19,54,52,71,67,55,52,57,68,47,69,76,39,74,67,36,74,79,40,42,66,64,53,51,54,46,21,26,51,30,4,55,50,15,48,70,53,45,78,65,46,70,69,54,51,48,56,49,26,51,53,51,18,44,53,49,26,66,75,75,42,67,62,86,49,71,68,35,36,52,50,28,55,53,50,17,56,43,28,22,47,2,15,41,19,17,34,52,60,69,80,73,77,82,80,81,87,81,86,76,75,78,79,94,73,75,97,47,68,66,62,54,20,53,50,56,10,45,52,51,31,50,52,63,57,69,73,48,59,92,87,62,82,81,49,74,68,57,49,53,50,51,19,52,54,37,28,53,40,16,46,53,17,24,53,32,17,20,66,71,46,78,83,57,66,71,61,54,71,67,43,47,72,67,48,40,46,43,19,51,55,27,17,55,59,16,46,78,53,58,70,83,89,68,80,86,59,47,65,70,49,47,52,53,47,50,52,48,50,48,53,51,51,49,52,51,51,50,50,52,54,51,48,55,47,51,51,50,51,53,48,51,54,44,53,50,53,42,53,51,52,53,51,50,47,52,49,57,27,54,75,53,39,77,69,59,74,85,38,61,84,38,41,21,32,34,39,34,31,42,44,57,67,24,34,48,75,48,69,47,77,76,50,66,41,67,68,57,31,53,45,51,54,60,23,40,63,84,37,68,47,74,64,50,56,71,78,43,28,74,67,47,39,62,38,78,47,75,48,75,65

Organism: NCBI:txid1639133